Protein AF-A0A9P5P9B8-F1 (afdb_monomer_lite)

pLDDT: mean 84.31, std 17.5, range [37.38, 98.62]

Organism: NCBI:txid206335

Sequence (304 aa):
MSSSGSESVPTAAPAKSTVLIKFSQVDTCLLYLETTLNTKIATLNAVEKANNDLRQTNGAMLRQLKEIKDTLKKAEEKDAVLEARLDELKARGIKTGDEERSMAFKDNSVKIFQLLMGVSSLAKKENIPEYPAEGTKWPVDTTSNVRLLRFQWEKKASDEPNYGNITTIMSFIRKKGAEHVPAATKPIALLSDVDLRKRCAANFNALRRKILPLKAKDKPEEVEGNEKKLSKEVKQSCQKGKLTVRIRKRAKLEGDDAKFKQSRYDGAFIANAMSEDEDEIVNGKKTGKSKRCMNPWIAGTSEP

Secondary structure (DSSP, 8-state):
--------------HHHHHHHHHHHHHHHHHHHHHHHHHHHHHHHHHHHHHHHHHHHHHHHHHHHHHHHHHHHHHHHHHHHHHHHHHHHHHTT---HHHHHHHHHHHHHHHHHHHHHT-S-SSSGGGSPPPPPTTPPPPB-TTT-PBPP---TTS-TTSHHHHHHHHHHHHHHHHHHHHH-GGGHHHHHHS-HHHHHHHHHHHHHHHHHHHS---TT-----SSS------HHHHHHHHHHHHHHHHHHHHT--GGGGGGGSGGGGGGGSTTTT-GGG--EETTEE-----------SS-----

Structure (mmCIF, N/CA/C/O backbone):
data_AF-A0A9P5P9B8-F1
#
_entry.id   AF-A0A9P5P9B8-F1
#
loop_
_atom_site.group_PDB
_atom_site.id
_atom_site.type_symbol
_atom_site.label_atom_id
_atom_site.label_alt_id
_atom_site.label_comp_id
_atom_site.label_asym_id
_atom_site.label_entity_id
_atom_site.label_seq_id
_atom_site.pdbx_PDB_ins_code
_atom_site.Cartn_x
_atom_site.Cartn_y
_atom_site.Cartn_z
_atom_site.occupancy
_atom_site.B_iso_or_equiv
_atom_site.auth_seq_id
_atom_site.auth_comp_id
_atom_site.auth_asym_id
_atom_site.auth_atom_id
_atom_site.pdbx_PDB_model_num
ATOM 1 N N . MET A 1 1 ? 85.525 55.130 -62.183 1.00 45.19 1 MET A N 1
ATOM 2 C CA . MET A 1 1 ? 86.414 53.959 -62.011 1.00 45.19 1 MET A CA 1
ATOM 3 C C . MET A 1 1 ? 86.114 53.411 -60.624 1.00 45.19 1 MET A C 1
ATOM 5 O O . MET A 1 1 ? 86.204 54.188 -59.694 1.00 45.19 1 MET A O 1
ATOM 9 N N . SER A 1 2 ? 85.636 52.199 -60.373 1.00 42.78 2 SER A N 1
ATOM 10 C CA . SER A 1 2 ? 85.481 51.001 -61.189 1.00 42.78 2 SER A CA 1
ATOM 11 C C . SER A 1 2 ? 84.456 50.082 -60.504 1.00 42.78 2 SER A C 1
ATOM 13 O O . SER A 1 2 ? 84.395 50.065 -59.283 1.00 42.78 2 SER A O 1
ATOM 15 N N . SER A 1 3 ? 83.709 49.333 -61.322 1.00 44.62 3 SER A N 1
ATOM 16 C CA . SER A 1 3 ? 83.483 47.878 -61.224 1.00 44.62 3 SER A CA 1
ATOM 17 C C . SER A 1 3 ? 83.103 47.291 -59.848 1.00 44.62 3 SER A C 1
ATOM 19 O O . SER A 1 3 ? 83.900 47.275 -58.920 1.00 44.62 3 SER A O 1
ATOM 21 N N . SER A 1 4 ? 81.931 46.680 -59.674 1.00 46.12 4 SER A N 1
ATOM 22 C CA . SER A 1 4 ? 81.695 45.334 -60.213 1.00 46.12 4 SER A CA 1
ATOM 23 C C . SER A 1 4 ? 80.214 44.943 -60.096 1.00 46.12 4 SER A C 1
ATOM 25 O O . SER A 1 4 ? 79.699 44.700 -59.009 1.00 46.12 4 SER A O 1
ATOM 27 N N . GLY A 1 5 ? 79.529 44.864 -61.237 1.00 51.38 5 GLY A N 1
ATOM 28 C CA . GLY A 1 5 ? 78.276 44.128 -61.367 1.00 51.38 5 GLY A CA 1
ATOM 29 C C . GLY A 1 5 ? 78.602 42.702 -61.790 1.00 51.38 5 GLY A C 1
ATOM 30 O O . GLY A 1 5 ? 79.012 42.478 -62.925 1.00 51.38 5 GLY A O 1
ATOM 31 N N . SER A 1 6 ? 78.472 41.746 -60.873 1.00 51.56 6 SER A N 1
ATOM 32 C CA . SER A 1 6 ? 78.504 40.321 -61.192 1.00 51.56 6 SER A CA 1
ATOM 33 C C . SER A 1 6 ? 77.105 39.881 -61.625 1.00 51.56 6 SER A C 1
ATOM 35 O O . SER A 1 6 ? 76.251 39.588 -60.788 1.00 51.56 6 SER A O 1
ATOM 37 N N . GLU A 1 7 ? 76.865 39.857 -62.933 1.00 52.62 7 GLU A N 1
ATOM 38 C CA . GLU A 1 7 ? 75.717 39.176 -63.531 1.00 52.62 7 GLU A CA 1
ATOM 39 C C . GLU A 1 7 ? 75.836 37.664 -63.280 1.00 52.62 7 GLU A C 1
ATOM 41 O O . GLU A 1 7 ? 76.651 36.966 -63.884 1.00 52.62 7 GLU A O 1
ATOM 46 N N . SER A 1 8 ? 75.030 37.141 -62.352 1.00 57.59 8 SER A N 1
ATOM 47 C CA . SER A 1 8 ? 74.835 35.702 -62.191 1.00 57.59 8 SER A CA 1
ATOM 48 C C . SER A 1 8 ? 73.953 35.188 -63.330 1.00 57.59 8 SER A C 1
ATOM 50 O O . SER A 1 8 ? 72.760 35.491 -63.390 1.00 57.59 8 SER A O 1
ATOM 52 N N . VAL A 1 9 ? 74.550 34.407 -64.226 1.00 55.81 9 VAL A N 1
ATOM 53 C CA . VAL A 1 9 ? 73.868 33.709 -65.322 1.00 55.81 9 VAL A CA 1
ATOM 54 C C . VAL A 1 9 ? 72.770 32.790 -64.755 1.00 55.81 9 VAL A C 1
ATOM 56 O O . VAL A 1 9 ? 73.060 31.987 -63.865 1.00 55.81 9 VAL A O 1
ATOM 59 N N . PRO A 1 10 ? 71.517 32.860 -65.246 1.00 55.62 10 PRO A N 1
ATOM 60 C CA . PRO A 1 10 ? 70.457 31.953 -64.829 1.00 55.62 10 PRO A CA 1
ATOM 61 C C . PRO A 1 10 ? 70.710 30.564 -65.424 1.00 55.62 10 PRO A C 1
ATOM 63 O O . PRO A 1 10 ? 70.452 30.302 -66.598 1.00 55.62 10 PRO A O 1
ATOM 66 N N . THR A 1 11 ? 71.234 29.659 -64.602 1.00 58.09 11 THR A N 1
ATOM 67 C CA . THR A 1 11 ? 71.393 28.243 -64.938 1.00 58.09 11 THR A CA 1
ATOM 68 C C . THR A 1 11 ? 70.013 27.625 -65.174 1.00 58.09 11 THR A C 1
ATOM 70 O O . THR A 1 11 ? 69.242 27.425 -64.236 1.00 58.09 11 THR A O 1
ATOM 73 N N . ALA A 1 12 ? 69.682 27.340 -66.435 1.00 58.28 12 ALA A N 1
ATOM 74 C CA . ALA A 1 12 ? 68.436 26.688 -66.819 1.00 58.28 12 ALA A CA 1
ATOM 75 C C . ALA A 1 12 ? 68.333 25.303 -66.154 1.00 58.28 12 ALA A C 1
ATOM 77 O O . ALA A 1 12 ? 69.068 24.374 -66.494 1.00 58.28 12 ALA A O 1
ATOM 78 N N . ALA A 1 13 ? 67.426 25.167 -65.185 1.00 60.69 13 ALA A N 1
ATOM 79 C CA . ALA A 1 13 ? 67.145 23.894 -64.533 1.00 60.69 13 ALA A CA 1
ATOM 80 C C . ALA A 1 13 ? 66.601 22.870 -65.556 1.00 60.69 13 ALA A C 1
ATOM 82 O O . ALA A 1 13 ? 65.805 23.227 -66.430 1.00 60.69 13 ALA A O 1
ATOM 83 N N . PRO A 1 14 ? 66.993 21.586 -65.468 1.00 57.34 14 PRO A N 1
ATOM 84 C CA . PRO A 1 14 ? 66.647 20.592 -66.477 1.00 57.34 14 PRO A CA 1
ATOM 85 C C . PRO A 1 14 ? 65.151 20.244 -66.420 1.00 57.34 14 PRO A C 1
ATOM 87 O O . PRO A 1 14 ? 64.689 19.585 -65.487 1.00 57.34 14 PRO A O 1
ATOM 90 N N . ALA A 1 15 ? 64.402 20.606 -67.466 1.00 62.19 15 ALA A N 1
ATOM 91 C CA . ALA A 1 15 ? 62.960 20.358 -67.619 1.00 62.19 15 ALA A CA 1
ATOM 92 C C . ALA A 1 15 ? 62.521 18.886 -67.420 1.00 62.19 15 ALA A C 1
ATOM 94 O O . ALA A 1 15 ? 61.357 18.615 -67.126 1.00 62.19 15 ALA A O 1
ATOM 95 N N . LYS A 1 16 ? 63.446 17.921 -67.528 1.00 66.69 16 LYS A N 1
ATOM 96 C CA . LYS A 1 16 ? 63.186 16.493 -67.269 1.00 66.69 16 LYS A CA 1
ATOM 97 C C . LYS A 1 16 ? 62.879 16.184 -65.794 1.00 66.69 16 LYS A C 1
ATOM 99 O O . LYS A 1 16 ? 62.129 15.252 -65.522 1.00 66.69 16 LYS A O 1
ATOM 104 N N . SER A 1 17 ? 63.402 16.970 -64.850 1.00 75.12 17 SER A N 1
ATOM 105 C CA . SER A 1 17 ? 63.188 16.751 -63.409 1.00 75.12 17 SER A CA 1
ATOM 106 C C . SER A 1 17 ? 61.741 17.044 -62.985 1.00 75.12 17 SER A C 1
A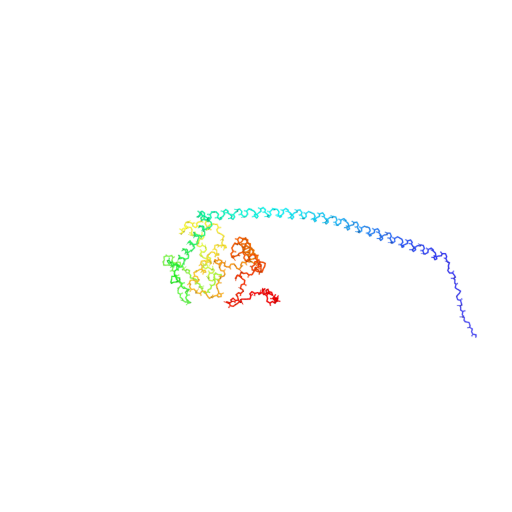TOM 108 O O . SER A 1 17 ? 61.127 16.287 -62.236 1.00 75.12 17 SER A O 1
ATOM 110 N N . THR A 1 18 ? 61.135 18.094 -63.546 1.00 81.19 18 THR A N 1
ATOM 111 C CA . THR A 1 18 ? 59.772 18.527 -63.200 1.00 81.19 18 THR A CA 1
ATOM 112 C C . THR A 1 18 ? 58.702 17.502 -63.579 1.00 81.19 18 THR A C 1
ATOM 114 O O . THR A 1 18 ? 57.695 17.383 -62.886 1.00 81.19 18 THR A O 1
ATOM 117 N N . VAL A 1 19 ? 58.904 16.748 -64.662 1.00 83.88 19 VAL A N 1
ATOM 118 C CA . VAL A 1 19 ? 57.953 15.719 -65.109 1.00 83.88 19 VAL A CA 1
ATOM 119 C C . VAL A 1 19 ? 57.937 14.531 -64.144 1.00 83.88 19 VAL A C 1
ATOM 121 O O . VAL A 1 19 ? 56.863 14.095 -63.741 1.00 83.88 19 VAL A O 1
ATOM 124 N N . LEU A 1 20 ? 59.108 14.059 -63.703 1.00 85.31 20 LEU A N 1
ATOM 125 C CA . LEU A 1 20 ? 59.213 12.953 -62.742 1.00 85.31 20 LEU A CA 1
ATOM 126 C C . LEU A 1 20 ? 58.608 13.308 -61.376 1.00 85.31 20 LEU A C 1
ATOM 128 O O . LEU A 1 20 ? 57.927 12.478 -60.780 1.00 85.31 20 LEU A O 1
ATOM 132 N N . ILE A 1 21 ? 58.784 14.553 -60.917 1.00 89.44 21 ILE A N 1
ATOM 133 C CA . ILE A 1 21 ? 58.156 15.050 -59.681 1.00 89.44 21 ILE A CA 1
ATOM 134 C C . ILE A 1 21 ? 56.624 15.038 -59.794 1.00 89.44 21 ILE A C 1
ATOM 136 O O . ILE A 1 21 ? 55.934 14.696 -58.840 1.00 89.44 21 ILE A O 1
ATOM 140 N N . LYS A 1 22 ? 56.068 15.390 -60.959 1.00 92.06 22 LYS A N 1
ATOM 141 C CA . LYS A 1 22 ? 54.612 15.358 -61.166 1.00 92.06 22 LYS A CA 1
ATOM 142 C C . LYS A 1 22 ? 54.062 13.932 -61.188 1.00 92.06 22 LYS A C 1
ATOM 144 O O . LYS A 1 22 ? 53.002 13.702 -60.618 1.00 92.06 22 LYS A O 1
ATOM 149 N N . PHE A 1 23 ? 54.771 12.979 -61.797 1.00 92.69 23 PHE A N 1
ATOM 150 C CA . PHE A 1 23 ? 54.362 11.571 -61.767 1.00 92.69 23 PHE A CA 1
ATOM 151 C C . PHE A 1 23 ? 54.374 11.001 -60.344 1.00 92.69 23 PHE A C 1
ATOM 153 O O . PHE A 1 23 ? 53.375 10.424 -59.925 1.00 92.69 23 PHE A O 1
ATOM 160 N N . SER A 1 24 ? 55.423 11.260 -59.554 1.00 92.62 24 SER A N 1
ATOM 161 C CA . SER A 1 24 ? 55.465 10.789 -58.162 1.00 92.62 24 SER A CA 1
ATOM 162 C C . SER A 1 24 ? 54.378 11.420 -57.282 1.00 92.62 24 SER A C 1
ATOM 164 O O . SER A 1 24 ? 53.833 10.757 -56.396 1.00 92.62 24 SER A O 1
ATOM 166 N N . GLN A 1 25 ? 54.012 12.682 -57.537 1.00 95.00 25 GLN A N 1
ATOM 167 C CA . GLN A 1 25 ? 52.868 13.326 -56.885 1.00 95.00 25 GLN A CA 1
ATOM 168 C C . GLN A 1 25 ? 51.549 12.628 -57.226 1.00 95.00 25 GLN A C 1
ATOM 170 O O . GLN A 1 25 ? 50.755 12.376 -56.322 1.00 95.00 25 GLN A O 1
ATOM 175 N N . VAL A 1 26 ? 51.323 12.279 -58.497 1.00 96.38 26 VAL A N 1
ATOM 176 C CA . VAL A 1 26 ? 50.120 11.546 -58.920 1.00 96.38 26 VAL A CA 1
ATOM 177 C C . VAL A 1 26 ? 50.056 10.174 -58.252 1.00 96.38 26 VAL A C 1
ATOM 179 O O . VAL A 1 26 ? 49.018 9.849 -57.682 1.00 96.38 26 VAL A O 1
ATOM 182 N N . ASP A 1 27 ? 51.153 9.415 -58.232 1.00 96.06 27 ASP A N 1
ATOM 183 C CA . ASP A 1 27 ? 51.199 8.100 -57.574 1.00 96.06 27 ASP A CA 1
ATOM 184 C C . ASP A 1 27 ? 50.906 8.207 -56.070 1.00 96.06 27 ASP A C 1
ATOM 186 O O . ASP A 1 27 ? 50.133 7.423 -55.517 1.00 96.06 27 ASP A O 1
ATOM 190 N N . THR A 1 28 ? 51.450 9.235 -55.410 1.00 96.31 28 THR A N 1
ATOM 191 C CA . THR A 1 28 ? 51.172 9.511 -53.991 1.00 96.31 28 THR A CA 1
ATOM 192 C C . THR A 1 28 ? 49.695 9.850 -53.767 1.00 96.31 28 THR A C 1
ATOM 194 O O . THR A 1 28 ? 49.081 9.359 -52.818 1.00 96.31 28 THR A O 1
ATOM 197 N N . CYS A 1 29 ? 49.094 10.659 -54.646 1.00 96.62 29 CYS A N 1
ATOM 198 C CA . CYS A 1 29 ? 47.668 10.976 -54.591 1.00 96.62 29 CYS A CA 1
ATOM 199 C C . CYS A 1 29 ? 46.790 9.741 -54.835 1.00 96.62 29 CYS A C 1
ATOM 201 O O . CYS A 1 29 ? 45.788 9.572 -54.143 1.00 96.62 29 CYS A O 1
ATOM 203 N N . LEU A 1 30 ? 47.159 8.869 -55.777 1.00 97.75 30 LEU A N 1
ATOM 204 C CA . LEU A 1 30 ? 46.433 7.628 -56.053 1.00 97.75 30 LEU A CA 1
ATOM 205 C C . LEU A 1 30 ? 46.488 6.673 -54.859 1.00 97.75 30 LEU A C 1
ATOM 207 O O . LEU A 1 30 ? 45.440 6.198 -54.425 1.00 97.75 30 LEU A O 1
ATOM 211 N N . LEU A 1 31 ? 47.666 6.479 -54.257 1.00 97.06 31 LEU A N 1
ATOM 212 C CA . LEU A 1 31 ? 47.819 5.661 -53.052 1.00 97.06 31 LEU A CA 1
ATOM 213 C C . LEU A 1 31 ? 47.006 6.224 -51.873 1.00 97.06 31 LEU A C 1
ATOM 215 O O . LEU A 1 31 ? 46.363 5.482 -51.126 1.00 97.06 31 LEU A O 1
ATOM 219 N N . TYR A 1 32 ? 46.985 7.550 -51.708 1.00 97.62 32 TYR A N 1
ATOM 220 C CA . TYR A 1 32 ? 46.160 8.205 -50.692 1.00 97.62 32 TYR A CA 1
ATOM 221 C C . TYR A 1 32 ? 44.657 7.987 -50.931 1.00 97.62 32 TYR A C 1
ATOM 223 O O . TYR A 1 32 ? 43.906 7.705 -49.993 1.00 97.62 32 TYR A O 1
ATOM 231 N N . LEU A 1 33 ? 44.200 8.086 -52.181 1.00 97.81 33 LEU A N 1
ATOM 232 C CA . LEU A 1 33 ? 42.802 7.833 -52.531 1.00 97.81 33 LEU A CA 1
ATOM 233 C C . LEU A 1 33 ? 42.420 6.369 -52.310 1.00 97.81 33 LEU A C 1
ATOM 235 O O . LEU A 1 33 ? 41.361 6.107 -51.744 1.00 97.81 33 LEU A O 1
ATOM 239 N N . GLU A 1 34 ? 43.282 5.429 -52.693 1.00 98.00 34 GLU A N 1
ATOM 240 C CA . GLU A 1 34 ? 43.062 3.995 -52.501 1.00 98.00 34 GLU A CA 1
ATOM 241 C C . GLU A 1 34 ? 42.971 3.634 -51.013 1.00 98.00 34 GLU A C 1
ATOM 243 O O . GLU A 1 34 ? 42.002 3.011 -50.577 1.00 98.00 34 GLU A O 1
ATOM 248 N N . THR A 1 35 ? 43.923 4.094 -50.198 1.00 97.75 35 THR A N 1
ATOM 249 C CA . THR A 1 35 ? 43.904 3.873 -48.741 1.00 97.75 35 THR A CA 1
ATOM 250 C C . THR A 1 35 ? 42.680 4.510 -48.080 1.00 97.75 35 THR A C 1
ATOM 252 O O . THR A 1 35 ? 42.034 3.885 -47.230 1.00 97.75 35 THR A O 1
ATOM 255 N N . THR A 1 36 ? 42.291 5.713 -48.510 1.00 98.19 36 THR A N 1
ATOM 256 C CA . THR A 1 36 ? 41.077 6.386 -48.025 1.00 98.19 36 THR A CA 1
ATOM 257 C C . THR A 1 36 ? 39.814 5.618 -48.417 1.00 98.19 36 THR A C 1
ATOM 259 O O . THR A 1 36 ? 38.914 5.450 -47.591 1.00 98.19 36 THR A O 1
ATOM 262 N N . LEU A 1 37 ? 39.732 5.128 -49.656 1.00 98.31 37 LEU A N 1
ATOM 263 C CA . LEU A 1 37 ? 38.592 4.360 -50.151 1.00 98.31 37 LEU A CA 1
ATOM 264 C C . LEU A 1 37 ? 38.460 3.028 -49.406 1.00 98.31 37 LEU A C 1
ATOM 266 O O . LEU A 1 37 ? 37.378 2.716 -48.914 1.00 98.31 37 LEU A O 1
ATOM 270 N N . ASN A 1 38 ? 39.562 2.297 -49.241 1.00 97.69 38 ASN A N 1
ATOM 271 C CA . ASN A 1 38 ? 39.595 1.039 -48.497 1.00 97.69 38 ASN A CA 1
ATOM 272 C C . ASN A 1 38 ? 39.183 1.236 -47.032 1.00 97.69 38 ASN A C 1
ATOM 274 O O . ASN A 1 38 ? 38.394 0.455 -46.498 1.00 97.69 38 ASN A O 1
ATOM 278 N N . THR A 1 39 ? 39.628 2.327 -46.402 1.00 97.88 39 THR A N 1
ATOM 279 C CA . THR A 1 39 ? 39.199 2.686 -45.043 1.00 97.88 39 THR A CA 1
ATOM 280 C C . THR A 1 39 ? 37.695 2.960 -44.993 1.00 97.88 39 THR A C 1
ATOM 282 O O . THR A 1 39 ? 37.002 2.438 -44.121 1.00 97.88 39 THR A O 1
ATOM 285 N N . LYS A 1 40 ? 37.152 3.720 -45.955 1.00 98.38 40 LYS A N 1
ATOM 286 C CA . LYS A 1 40 ? 35.707 3.987 -46.033 1.00 98.38 40 LYS A CA 1
ATOM 287 C C . LYS A 1 40 ? 34.895 2.706 -46.235 1.00 98.38 40 LYS A C 1
ATOM 289 O O . LYS A 1 40 ? 33.901 2.518 -45.537 1.00 98.38 40 LYS A O 1
ATOM 294 N N . ILE A 1 41 ? 35.333 1.805 -47.113 1.00 98.38 41 ILE A N 1
ATOM 295 C CA . ILE A 1 41 ? 34.694 0.497 -47.322 1.00 98.38 41 ILE A CA 1
ATOM 296 C C . ILE A 1 41 ? 34.690 -0.313 -46.020 1.00 98.38 41 ILE A C 1
ATOM 298 O O . ILE A 1 41 ? 33.646 -0.825 -45.619 1.00 98.38 41 ILE A O 1
ATOM 302 N N . ALA A 1 42 ? 35.818 -0.365 -45.305 1.00 98.12 42 ALA A N 1
ATOM 303 C CA . ALA A 1 42 ? 35.896 -1.053 -44.019 1.00 98.12 42 ALA A CA 1
ATOM 304 C C . ALA A 1 42 ? 34.922 -0.458 -42.985 1.00 98.12 42 ALA A C 1
ATOM 306 O O . ALA A 1 42 ? 34.218 -1.205 -42.302 1.00 98.12 42 ALA A O 1
ATOM 307 N N . THR A 1 43 ? 34.818 0.875 -42.907 1.00 98.31 43 THR A N 1
ATOM 308 C CA . THR A 1 43 ? 33.854 1.530 -42.006 1.00 98.31 43 THR A CA 1
ATOM 309 C C . THR A 1 43 ? 32.401 1.258 -42.394 1.00 98.31 43 THR A C 1
ATOM 311 O O . THR A 1 43 ? 31.583 1.008 -41.511 1.00 98.31 43 THR A O 1
ATOM 314 N N . LEU A 1 44 ? 32.071 1.239 -43.691 1.00 98.44 44 LEU A N 1
ATOM 315 C CA . LEU A 1 44 ? 30.722 0.928 -44.170 1.00 98.44 44 LEU A CA 1
ATOM 316 C C . LEU A 1 44 ? 30.323 -0.507 -43.819 1.00 98.44 44 LEU A C 1
ATOM 318 O O . LEU A 1 44 ? 29.245 -0.712 -43.265 1.00 98.44 44 LEU A O 1
ATOM 322 N N . ASN A 1 45 ? 31.214 -1.474 -44.036 1.00 98.19 45 ASN A N 1
ATOM 323 C CA . ASN A 1 45 ? 30.967 -2.872 -43.682 1.00 98.19 45 ASN A CA 1
ATOM 324 C C . ASN A 1 45 ? 30.771 -3.051 -42.165 1.00 98.19 45 ASN A C 1
ATOM 326 O O . ASN A 1 45 ? 29.920 -3.827 -41.728 1.00 98.19 45 ASN A O 1
ATOM 330 N N . ALA A 1 46 ? 31.526 -2.312 -41.342 1.00 98.31 46 ALA A N 1
ATOM 331 C CA . ALA A 1 46 ? 31.352 -2.327 -39.890 1.00 98.31 46 ALA A CA 1
ATOM 332 C C . ALA A 1 46 ? 29.986 -1.757 -39.464 1.00 98.31 46 ALA A C 1
ATOM 334 O O . ALA A 1 46 ? 29.319 -2.336 -38.605 1.00 98.31 46 ALA A O 1
ATOM 335 N N . VAL A 1 47 ? 29.546 -0.658 -40.089 1.00 98.44 47 VAL A N 1
ATOM 336 C CA . VAL A 1 47 ? 28.223 -0.058 -39.847 1.00 98.44 47 VAL A CA 1
ATOM 337 C C . VAL A 1 47 ? 27.098 -0.988 -40.305 1.00 98.44 47 VAL A C 1
ATOM 339 O O . VAL A 1 47 ? 26.103 -1.139 -39.598 1.00 98.44 47 VAL A O 1
ATOM 342 N N . GLU A 1 48 ? 27.245 -1.645 -41.455 1.00 98.62 48 GLU A N 1
ATOM 343 C CA . GLU A 1 48 ? 26.269 -2.617 -41.950 1.00 98.62 48 GLU A CA 1
ATOM 344 C C . GLU A 1 48 ? 26.114 -3.797 -40.984 1.00 98.62 48 GLU A C 1
ATOM 346 O O . GLU A 1 48 ? 24.993 -4.154 -40.613 1.00 98.62 48 GLU A O 1
ATOM 351 N N . LYS A 1 49 ? 27.234 -4.346 -40.499 1.00 98.50 49 LYS A N 1
ATOM 352 C CA . LYS A 1 49 ? 27.225 -5.398 -39.480 1.00 98.50 49 LYS A CA 1
ATOM 353 C C . LYS A 1 49 ? 26.506 -4.941 -38.207 1.00 98.50 49 LYS A C 1
ATOM 355 O O . LYS A 1 49 ? 25.585 -5.621 -37.760 1.00 98.50 49 LYS A O 1
ATOM 360 N N . ALA A 1 50 ? 26.856 -3.768 -37.676 1.00 98.25 50 ALA A N 1
ATOM 361 C CA . ALA A 1 50 ? 26.215 -3.221 -36.480 1.00 98.25 50 ALA A CA 1
ATOM 362 C C . ALA A 1 50 ? 24.699 -3.012 -36.667 1.00 98.25 50 ALA A C 1
ATOM 364 O O . ALA A 1 50 ? 23.913 -3.298 -35.764 1.00 98.25 50 ALA A O 1
ATOM 365 N N . ASN A 1 51 ? 24.261 -2.570 -37.850 1.00 98.19 51 ASN A N 1
ATOM 366 C CA . ASN A 1 51 ? 22.839 -2.427 -38.168 1.00 98.19 51 ASN A CA 1
ATOM 367 C C . ASN A 1 51 ? 22.103 -3.773 -38.211 1.00 98.19 51 ASN A C 1
ATOM 369 O O . ASN A 1 51 ? 20.957 -3.858 -37.763 1.00 98.19 51 ASN A O 1
ATOM 373 N N . ASN A 1 52 ? 22.738 -4.825 -38.728 1.00 98.38 52 ASN A N 1
ATOM 374 C CA . ASN A 1 52 ? 22.161 -6.168 -38.733 1.00 98.38 52 ASN A CA 1
ATOM 375 C C . ASN A 1 52 ? 22.031 -6.731 -37.310 1.00 98.38 52 ASN A C 1
ATOM 377 O O . ASN A 1 52 ? 20.964 -7.241 -36.957 1.00 98.38 52 ASN A O 1
ATOM 381 N N . ASP A 1 53 ? 23.047 -6.533 -36.468 1.00 98.06 53 ASP A N 1
ATOM 382 C CA . ASP A 1 53 ? 23.009 -6.916 -35.051 1.00 98.06 53 ASP A CA 1
ATOM 383 C C . ASP A 1 53 ? 21.890 -6.159 -34.302 1.00 98.06 53 ASP A C 1
ATOM 385 O O . ASP A 1 53 ? 21.102 -6.749 -33.555 1.00 98.06 53 ASP A O 1
ATOM 389 N N . LEU A 1 54 ? 21.732 -4.854 -34.560 1.00 98.38 54 LEU A N 1
ATOM 390 C CA . LEU A 1 54 ? 20.634 -4.051 -34.006 1.00 98.38 54 LEU A CA 1
ATOM 391 C C . LEU A 1 54 ? 19.254 -4.533 -34.473 1.00 98.38 54 LEU A C 1
ATOM 393 O O . LEU A 1 54 ? 18.306 -4.579 -33.688 1.00 98.38 54 LEU A O 1
ATOM 397 N N . ARG A 1 55 ? 19.110 -4.935 -35.738 1.00 98.31 55 ARG A N 1
ATOM 398 C CA . ARG A 1 55 ? 17.853 -5.512 -36.244 1.00 98.31 55 ARG A CA 1
ATOM 399 C C . ARG A 1 55 ? 17.526 -6.834 -35.557 1.00 98.31 55 ARG A C 1
ATOM 401 O O . ARG A 1 55 ? 16.367 -7.063 -35.205 1.00 98.31 55 ARG A O 1
ATOM 408 N N . GLN A 1 56 ? 18.528 -7.680 -35.329 1.00 98.06 56 GLN A N 1
ATOM 409 C CA . GLN A 1 56 ? 18.347 -8.954 -34.638 1.00 98.06 56 GLN A CA 1
ATOM 410 C C . GLN A 1 56 ? 17.938 -8.749 -33.173 1.00 98.06 56 GLN A C 1
ATOM 412 O O . GLN A 1 56 ? 16.977 -9.374 -32.715 1.00 98.06 56 GLN A O 1
ATOM 417 N N . THR A 1 57 ? 18.610 -7.845 -32.454 1.00 97.94 57 THR A N 1
ATOM 418 C CA . THR A 1 57 ? 18.283 -7.535 -31.051 1.00 97.94 57 THR A CA 1
ATOM 419 C C . THR A 1 57 ? 16.897 -6.905 -30.914 1.00 97.94 57 THR A C 1
ATOM 421 O O . THR A 1 57 ? 16.112 -7.345 -30.072 1.00 97.94 57 THR A O 1
ATOM 424 N N . ASN A 1 58 ? 16.525 -5.973 -31.798 1.00 97.31 58 ASN A N 1
ATOM 425 C CA . ASN A 1 58 ? 15.169 -5.418 -31.850 1.00 97.31 58 ASN A CA 1
ATOM 426 C C . ASN A 1 58 ? 14.112 -6.501 -32.111 1.00 97.31 58 ASN A C 1
ATOM 428 O O . ASN A 1 58 ? 13.071 -6.529 -31.453 1.00 97.31 58 ASN A O 1
ATOM 432 N N . GLY A 1 59 ? 14.390 -7.436 -33.024 1.00 98.19 59 GLY A N 1
ATOM 433 C CA . GLY A 1 59 ? 13.515 -8.578 -33.278 1.00 98.19 59 GLY A CA 1
ATOM 434 C C . GLY A 1 59 ? 13.327 -9.476 -32.050 1.00 98.19 59 GLY A C 1
ATOM 435 O O . GLY A 1 59 ? 12.210 -9.921 -31.786 1.00 98.19 59 GLY A O 1
ATOM 436 N N . ALA A 1 60 ? 14.389 -9.722 -31.279 1.00 97.81 60 ALA A N 1
ATOM 437 C CA . ALA A 1 60 ? 14.320 -10.498 -30.041 1.00 97.81 60 ALA A CA 1
ATOM 438 C C . ALA A 1 60 ? 13.509 -9.775 -28.949 1.00 97.81 60 ALA A C 1
ATOM 440 O O . ALA A 1 60 ? 12.617 -10.380 -28.352 1.00 97.81 60 ALA A O 1
ATOM 441 N N . MET A 1 61 ? 13.745 -8.474 -28.750 1.00 97.75 61 MET A N 1
ATOM 442 C CA . MET A 1 61 ? 13.004 -7.659 -27.779 1.00 97.75 61 MET A CA 1
ATOM 443 C C . MET A 1 61 ? 11.502 -7.612 -28.089 1.00 97.75 61 MET A C 1
ATOM 445 O O . MET A 1 61 ? 10.677 -7.757 -27.187 1.00 97.75 61 MET A O 1
ATOM 449 N N . LEU A 1 62 ? 11.117 -7.494 -29.365 1.00 98.06 62 LEU A N 1
ATOM 450 C CA . LEU A 1 62 ? 9.705 -7.518 -29.765 1.00 98.06 62 LEU A CA 1
ATOM 451 C C . LEU A 1 62 ? 9.015 -8.855 -29.449 1.00 98.06 62 LEU A C 1
ATOM 453 O O . LEU A 1 62 ? 7.838 -8.863 -29.082 1.00 98.06 62 LEU A O 1
ATOM 457 N N . ARG A 1 63 ? 9.729 -9.986 -29.549 1.00 97.75 63 ARG A N 1
ATOM 458 C CA . ARG A 1 63 ? 9.191 -11.301 -29.152 1.00 97.75 63 ARG A CA 1
ATOM 459 C C . ARG A 1 63 ? 8.971 -11.380 -27.643 1.00 97.75 63 ARG A C 1
ATOM 461 O O . ARG A 1 63 ? 7.899 -11.808 -27.225 1.00 97.75 63 ARG A O 1
ATOM 468 N N . GLN A 1 64 ? 9.931 -10.904 -26.848 1.00 97.88 64 GLN A N 1
ATOM 469 C CA . GLN A 1 64 ? 9.802 -10.856 -25.386 1.00 97.88 64 GLN A CA 1
ATOM 470 C C . GLN A 1 64 ? 8.638 -9.961 -24.945 1.00 97.88 64 GLN A C 1
ATOM 472 O O . GLN A 1 64 ? 7.842 -10.354 -24.097 1.00 97.88 64 GLN A O 1
ATOM 477 N N . LEU A 1 65 ? 8.476 -8.785 -25.563 1.00 96.56 65 LEU A N 1
ATOM 478 C CA . LEU A 1 65 ? 7.344 -7.897 -25.276 1.00 96.56 65 LEU A CA 1
ATOM 479 C C . LEU A 1 65 ? 5.995 -8.560 -25.569 1.00 96.56 65 LEU A C 1
ATOM 481 O O . LEU A 1 65 ? 5.040 -8.371 -24.815 1.00 96.56 65 LEU A O 1
ATOM 485 N N . LYS A 1 66 ? 5.909 -9.350 -26.643 1.00 98.06 66 LYS A N 1
ATOM 486 C CA . LYS A 1 66 ? 4.696 -10.106 -26.964 1.00 98.06 66 LYS A CA 1
ATOM 487 C C . LYS A 1 66 ? 4.388 -11.157 -25.893 1.00 98.06 66 LYS A C 1
ATOM 489 O O . LYS A 1 66 ? 3.255 -11.227 -25.432 1.00 98.06 66 LYS A O 1
ATOM 494 N N . GLU A 1 67 ? 5.390 -11.913 -25.453 1.00 98.06 67 GLU A N 1
ATOM 495 C CA . GLU A 1 67 ? 5.230 -12.933 -24.409 1.00 98.06 67 GLU A CA 1
ATOM 496 C C . GLU A 1 67 ? 4.806 -12.328 -23.060 1.00 98.06 67 GLU A C 1
ATOM 498 O O . GLU A 1 67 ? 3.871 -12.812 -22.417 1.00 98.06 67 GLU A O 1
ATOM 503 N N . ILE A 1 68 ? 5.419 -11.211 -22.656 1.00 97.38 68 ILE A N 1
ATOM 504 C CA . ILE A 1 68 ? 5.027 -10.473 -21.445 1.00 97.38 68 ILE A CA 1
ATOM 505 C C . ILE A 1 68 ? 3.577 -9.987 -21.557 1.00 97.38 68 ILE A C 1
ATOM 507 O O . ILE A 1 68 ? 2.802 -10.099 -20.611 1.00 97.38 68 ILE A O 1
ATOM 511 N N . LYS A 1 69 ? 3.169 -9.488 -22.726 1.00 97.56 69 LYS A N 1
ATOM 512 C CA . LYS A 1 69 ? 1.791 -9.036 -22.942 1.00 97.56 69 LYS A CA 1
ATOM 513 C C . LYS A 1 69 ? 0.781 -10.185 -22.841 1.00 97.56 69 LYS A C 1
ATOM 515 O O . LYS A 1 69 ? -0.273 -10.017 -22.231 1.00 97.56 69 LYS A O 1
ATOM 520 N N . ASP A 1 70 ? 1.105 -11.349 -23.398 1.00 97.00 70 ASP A N 1
ATOM 521 C CA . ASP A 1 70 ? 0.237 -12.528 -23.343 1.00 97.00 70 ASP A CA 1
ATOM 522 C C . ASP A 1 70 ? 0.138 -13.102 -21.917 1.00 97.00 70 ASP A C 1
ATOM 524 O O . ASP A 1 70 ? -0.931 -13.553 -21.498 1.00 97.00 70 ASP A O 1
ATOM 528 N N . THR A 1 71 ? 1.226 -13.059 -21.140 1.00 96.75 71 THR A N 1
ATOM 529 C CA . THR A 1 71 ? 1.214 -13.475 -19.725 1.00 96.75 71 THR A CA 1
ATOM 530 C C . THR A 1 71 ? 0.436 -12.503 -18.842 1.00 96.75 71 THR A C 1
ATOM 532 O O . THR A 1 71 ? -0.340 -12.960 -18.001 1.00 96.75 71 THR A O 1
ATOM 535 N N . LEU A 1 72 ? 0.558 -11.191 -19.076 1.00 95.56 72 LEU A N 1
ATOM 536 C CA . LEU A 1 72 ? -0.231 -10.168 -18.386 1.00 95.56 72 LEU A CA 1
ATOM 537 C C . LEU A 1 72 ? -1.729 -10.376 -18.625 1.00 95.56 72 LEU A C 1
ATOM 539 O O . LEU A 1 72 ? -2.496 -10.438 -17.671 1.00 95.56 72 LEU A O 1
ATOM 543 N N . LYS A 1 73 ? -2.137 -10.586 -19.881 1.00 96.88 73 LYS A N 1
ATOM 544 C CA . LYS A 1 73 ? -3.542 -10.841 -20.221 1.00 96.88 73 LYS A CA 1
ATOM 545 C C . LYS A 1 73 ? -4.097 -12.072 -19.491 1.00 96.88 73 LYS A C 1
ATOM 547 O O . LYS A 1 73 ? -5.197 -12.030 -18.949 1.00 96.88 73 LYS A O 1
ATOM 552 N N . LYS A 1 74 ? -3.321 -13.160 -19.420 1.00 95.69 74 LYS A N 1
ATOM 553 C CA . LYS A 1 74 ? -3.706 -14.365 -18.659 1.00 95.69 74 LYS A CA 1
ATOM 554 C C . LYS A 1 74 ? -3.807 -14.108 -17.152 1.00 95.69 74 LYS A C 1
ATOM 556 O O . LYS A 1 74 ? -4.589 -14.778 -16.483 1.00 95.69 74 LYS A O 1
ATOM 561 N N . ALA A 1 75 ? -2.996 -13.205 -16.603 1.00 92.94 75 ALA A N 1
ATOM 562 C CA . ALA A 1 75 ? -3.082 -12.815 -15.198 1.00 92.94 75 ALA A CA 1
ATOM 563 C C . ALA A 1 75 ? -4.345 -11.982 -14.932 1.00 92.94 75 ALA A C 1
ATOM 565 O O . ALA A 1 75 ? -5.094 -12.313 -14.019 1.00 92.94 75 ALA A O 1
ATOM 566 N N . GLU A 1 76 ? -4.647 -11.004 -15.790 1.00 94.31 76 GLU A N 1
ATOM 567 C CA . GLU A 1 76 ? -5.873 -10.196 -15.708 1.00 94.31 76 GLU A CA 1
ATOM 568 C C . GLU A 1 76 ? -7.141 -11.065 -15.769 1.00 94.31 76 GLU A C 1
ATOM 570 O O . GLU A 1 76 ? -8.085 -10.857 -15.008 1.00 94.31 76 GLU A O 1
ATOM 575 N N . GLU A 1 77 ? -7.154 -12.089 -16.629 1.00 95.12 77 GLU A N 1
ATOM 576 C CA . GLU A 1 77 ? -8.252 -13.062 -16.704 1.00 95.12 77 GLU A CA 1
ATOM 577 C C . GLU A 1 77 ? -8.404 -13.871 -15.402 1.00 95.12 77 GLU A C 1
ATOM 579 O O . GLU A 1 77 ? -9.524 -14.107 -14.948 1.00 95.12 77 GLU A O 1
ATOM 584 N N . LYS A 1 78 ? -7.295 -14.271 -14.762 1.00 94.50 78 LYS A N 1
ATOM 585 C CA . LYS A 1 78 ? -7.328 -14.977 -13.467 1.00 94.50 78 LYS A CA 1
ATOM 586 C C . LYS A 1 78 ? -7.816 -14.082 -12.334 1.00 94.50 78 LYS A C 1
ATOM 588 O O . LYS A 1 78 ? -8.609 -14.543 -11.515 1.00 94.50 78 LYS A O 1
ATOM 593 N N . ASP A 1 79 ? -7.379 -12.830 -12.301 1.00 91.69 79 ASP A N 1
ATOM 594 C CA . ASP A 1 79 ? -7.806 -11.865 -11.289 1.00 91.69 79 ASP A CA 1
ATOM 595 C C . ASP A 1 79 ? -9.309 -11.589 -11.404 1.00 91.69 79 ASP A C 1
ATOM 597 O O . ASP A 1 79 ? -10.017 -11.617 -10.399 1.00 91.69 79 ASP A O 1
ATOM 601 N N . ALA A 1 80 ? -9.835 -11.452 -12.626 1.00 92.31 80 ALA A N 1
ATOM 602 C CA . ALA A 1 80 ? -11.274 -11.318 -12.853 1.00 92.31 80 ALA A CA 1
ATOM 603 C C . ALA A 1 80 ? -12.074 -12.528 -12.326 1.00 92.31 80 ALA A C 1
ATOM 605 O O . ALA A 1 80 ? -13.148 -12.359 -11.747 1.00 92.31 80 ALA A O 1
ATOM 606 N N . VAL A 1 81 ? -11.547 -13.750 -12.483 1.00 93.94 81 VAL A N 1
ATOM 607 C CA . VAL A 1 81 ? -12.165 -14.973 -11.937 1.00 93.94 81 VAL A CA 1
ATOM 608 C C . VAL A 1 81 ? -12.119 -14.993 -10.406 1.00 93.94 81 VAL A C 1
ATOM 610 O O . VAL A 1 81 ? -13.093 -15.402 -9.769 1.00 93.94 81 VAL A O 1
ATOM 613 N N . LEU A 1 82 ? -11.012 -14.560 -9.798 1.00 89.81 82 LEU A N 1
ATOM 614 C CA . LEU A 1 82 ? -10.879 -14.492 -8.341 1.00 89.81 82 LEU A CA 1
ATOM 615 C C . LEU A 1 82 ? -11.819 -13.454 -7.725 1.00 89.81 82 LEU A C 1
ATOM 617 O O . LEU A 1 82 ? -12.462 -13.763 -6.723 1.00 89.81 82 LEU A O 1
ATOM 621 N N . GLU A 1 83 ? -11.950 -12.278 -8.337 1.00 88.31 83 GLU A N 1
ATOM 622 C CA . GLU A 1 83 ? -12.895 -11.244 -7.897 1.00 88.31 83 GLU A CA 1
ATOM 623 C C . GLU A 1 83 ? -14.344 -11.733 -7.998 1.00 88.31 83 GLU A C 1
ATOM 625 O O . GLU A 1 83 ? -15.097 -11.644 -7.029 1.00 88.31 83 GLU A O 1
ATOM 630 N N . ALA A 1 84 ? -14.723 -12.372 -9.111 1.00 91.38 84 ALA A N 1
ATOM 631 C CA . ALA A 1 84 ? -16.055 -12.962 -9.248 1.00 91.38 84 ALA A CA 1
ATOM 632 C C . ALA A 1 84 ? -16.335 -14.026 -8.169 1.00 91.38 84 ALA A C 1
ATOM 634 O O . ALA A 1 84 ? -17.422 -14.065 -7.588 1.00 91.38 84 ALA A O 1
ATOM 635 N N . ARG A 1 85 ? -15.342 -14.869 -7.851 1.00 89.31 85 ARG A N 1
ATOM 636 C CA . ARG A 1 85 ? -15.451 -15.870 -6.780 1.00 89.31 85 ARG A CA 1
ATOM 637 C C . ARG A 1 85 ? -15.553 -15.224 -5.397 1.00 89.31 85 ARG A C 1
ATOM 639 O O . ARG A 1 85 ? -16.277 -15.731 -4.540 1.00 89.31 85 ARG A O 1
ATOM 646 N N . LEU A 1 86 ? -14.831 -14.133 -5.159 1.00 81.19 86 LEU A N 1
ATOM 647 C CA . LEU A 1 86 ? -14.895 -13.379 -3.909 1.00 81.19 86 LEU A CA 1
ATOM 648 C C . LEU A 1 86 ? -16.290 -12.775 -3.706 1.00 81.19 86 LEU A C 1
ATOM 650 O O . LEU A 1 86 ? -16.845 -12.875 -2.611 1.00 81.19 86 LEU A O 1
ATOM 654 N N . ASP A 1 87 ? -16.872 -12.202 -4.757 1.00 84.56 87 ASP A N 1
ATOM 655 C CA . ASP A 1 87 ? -18.228 -11.654 -4.726 1.00 84.56 87 ASP A CA 1
ATOM 656 C C . ASP A 1 87 ? -19.288 -12.743 -4.515 1.00 84.56 87 ASP A C 1
ATOM 658 O O . ASP A 1 87 ? -20.222 -12.547 -3.735 1.00 84.56 87 ASP A O 1
ATOM 662 N N . GLU A 1 88 ? -19.114 -13.927 -5.110 1.00 87.38 88 GLU A N 1
ATOM 663 C CA . GLU A 1 88 ? -19.985 -15.078 -4.854 1.00 87.38 88 GLU A CA 1
ATOM 664 C C . GLU A 1 88 ? -19.929 -15.532 -3.384 1.00 87.38 88 GLU A C 1
ATOM 666 O O . GLU A 1 88 ? -20.967 -15.790 -2.767 1.00 87.38 88 GLU A O 1
ATOM 671 N N . LEU A 1 89 ? -18.732 -15.601 -2.789 1.00 78.62 89 LEU A N 1
ATOM 672 C CA . LEU A 1 89 ? -18.568 -15.952 -1.374 1.00 78.62 89 LEU A CA 1
ATOM 673 C C . LEU A 1 89 ? -19.239 -14.926 -0.452 1.00 78.62 89 LEU A C 1
ATOM 675 O O . LEU A 1 89 ? -19.950 -15.318 0.478 1.00 78.62 89 LEU A O 1
ATOM 679 N N . LYS A 1 90 ? -19.080 -13.630 -0.747 1.00 81.12 90 LYS A N 1
ATOM 680 C CA . LYS A 1 90 ? -19.762 -12.550 -0.019 1.00 81.12 90 LYS A CA 1
ATOM 681 C C . LYS A 1 90 ? -21.283 -12.659 -0.142 1.00 81.12 90 LYS A C 1
ATOM 683 O O . LYS A 1 90 ? -21.978 -12.537 0.863 1.00 81.12 90 LYS A O 1
ATOM 688 N N . ALA A 1 91 ? -21.808 -12.931 -1.341 1.00 84.19 91 ALA A N 1
ATOM 689 C CA . ALA A 1 91 ? -23.246 -13.084 -1.576 1.00 84.19 91 ALA A CA 1
ATOM 690 C C . ALA A 1 91 ? -23.850 -14.268 -0.802 1.00 84.19 91 ALA A C 1
ATOM 692 O O . ALA A 1 91 ? -24.986 -14.194 -0.338 1.00 84.19 91 ALA A O 1
ATOM 693 N N . ARG A 1 92 ? -23.074 -15.340 -0.596 1.00 84.25 92 ARG A N 1
ATOM 694 C CA . ARG A 1 92 ? -23.463 -16.490 0.240 1.00 84.25 92 ARG A CA 1
ATOM 695 C C . ARG A 1 92 ? -23.407 -16.201 1.747 1.00 84.25 92 ARG A C 1
ATOM 697 O O . ARG A 1 92 ? -23.654 -17.103 2.541 1.00 84.25 92 ARG A O 1
ATOM 704 N N . GLY A 1 93 ? -23.056 -14.979 2.156 1.00 71.06 93 GLY A N 1
ATOM 705 C CA . GLY A 1 93 ? -22.909 -14.605 3.564 1.00 71.06 93 GLY A CA 1
ATOM 706 C C . GLY A 1 93 ? -21.746 -15.310 4.263 1.00 71.06 93 GLY A C 1
ATOM 707 O O . GLY A 1 93 ? -21.638 -15.245 5.489 1.00 71.06 93 GLY A O 1
ATOM 708 N N . ILE A 1 94 ? -20.870 -15.978 3.502 1.00 66.12 94 ILE A N 1
ATOM 709 C CA . ILE A 1 94 ? -19.633 -16.543 4.025 1.00 66.12 94 ILE A CA 1
ATOM 710 C C . ILE A 1 94 ? -18.722 -15.348 4.259 1.00 66.12 94 ILE A C 1
ATOM 712 O O . ILE A 1 94 ? -18.092 -14.841 3.327 1.00 66.12 94 ILE A O 1
ATOM 716 N N . LYS A 1 95 ? -18.684 -14.877 5.510 1.00 60.78 95 LYS A N 1
ATOM 717 C CA . LYS A 1 95 ? -17.677 -13.913 5.941 1.00 60.78 95 LYS A CA 1
ATOM 718 C C . LYS A 1 95 ? -16.338 -14.497 5.544 1.00 60.78 95 LYS A C 1
ATOM 720 O O . LYS A 1 95 ? -15.988 -15.616 5.927 1.00 60.78 95 LYS A O 1
ATOM 725 N N . THR A 1 96 ? -15.625 -13.778 4.691 1.00 59.88 96 THR A N 1
ATOM 726 C CA . THR A 1 96 ? -14.293 -14.213 4.295 1.00 59.88 96 THR A CA 1
ATOM 727 C C . THR A 1 96 ? -13.476 -14.379 5.573 1.00 59.88 96 THR A C 1
ATOM 729 O O . THR A 1 96 ? -13.657 -13.625 6.532 1.00 59.88 96 THR A O 1
ATOM 732 N N . GLY A 1 97 ? -12.583 -15.371 5.624 1.00 61.81 97 GLY A N 1
ATOM 733 C CA . GLY A 1 97 ? -11.781 -15.603 6.828 1.00 61.81 97 GLY A CA 1
ATOM 734 C C . GLY A 1 97 ? -11.055 -14.335 7.303 1.00 61.81 97 GLY A C 1
ATOM 735 O O . GLY A 1 97 ? -10.732 -14.218 8.476 1.00 61.81 97 GLY A O 1
ATOM 736 N N . ASP A 1 98 ? -10.819 -13.355 6.429 1.00 65.81 98 ASP A N 1
ATOM 737 C CA . ASP A 1 98 ? -10.250 -12.050 6.777 1.00 65.81 98 ASP A CA 1
ATOM 738 C C . ASP A 1 98 ? -11.169 -11.158 7.617 1.00 65.81 98 ASP A C 1
ATOM 740 O O . ASP A 1 98 ? -10.686 -10.506 8.545 1.00 65.81 98 ASP A O 1
ATOM 744 N N . GLU A 1 99 ? -12.478 -11.151 7.364 1.00 67.69 99 GLU A N 1
ATOM 745 C CA . GLU A 1 99 ? -13.443 -10.358 8.136 1.00 67.69 99 GLU A CA 1
ATOM 746 C C . GLU A 1 99 ? -13.586 -10.885 9.563 1.00 67.69 99 GLU A C 1
ATOM 748 O O . GLU A 1 99 ? -13.486 -10.120 10.526 1.00 67.69 99 GLU A O 1
ATOM 753 N N . GLU A 1 100 ? -13.745 -12.201 9.716 1.00 67.81 100 GLU A N 1
ATOM 754 C CA . GLU A 1 100 ? -13.814 -12.838 11.034 1.00 67.81 100 GLU A CA 1
ATOM 755 C C . GLU A 1 100 ? -12.502 -12.664 11.801 1.00 67.81 100 GLU A C 1
ATOM 757 O O . GLU A 1 100 ? -12.512 -12.297 12.981 1.00 67.81 100 GLU A O 1
ATOM 762 N N . ARG A 1 101 ? -11.359 -12.825 11.114 1.00 75.94 101 ARG A N 1
ATOM 763 C CA . ARG A 1 101 ? -10.041 -12.555 11.703 1.00 75.94 101 ARG A CA 1
ATOM 764 C C . ARG A 1 101 ? -9.906 -11.096 12.146 1.00 75.94 101 ARG A C 1
ATOM 766 O O . ARG A 1 101 ? -9.309 -10.826 13.190 1.00 75.94 101 ARG A O 1
ATOM 773 N N . SER A 1 102 ? -10.463 -10.157 11.381 1.00 80.69 102 SER A N 1
ATOM 774 C CA . SER A 1 102 ? -10.419 -8.729 11.695 1.00 80.69 102 SER A CA 1
ATOM 775 C C . SER A 1 102 ? -11.282 -8.369 12.904 1.00 80.69 102 SER A C 1
ATOM 777 O O . SER A 1 102 ? -10.811 -7.645 13.785 1.00 80.69 102 SER A O 1
ATOM 779 N N . MET A 1 103 ? -12.500 -8.913 13.001 1.00 86.25 103 MET A N 1
ATOM 780 C CA . MET A 1 103 ? -13.387 -8.658 14.142 1.00 86.25 103 MET A CA 1
ATOM 781 C C . MET A 1 103 ? -12.842 -9.252 15.441 1.00 86.25 103 MET A C 1
ATOM 783 O O . MET A 1 103 ? -12.731 -8.529 16.427 1.00 86.25 103 MET A O 1
ATOM 787 N N . ALA A 1 104 ? -12.397 -10.514 15.428 1.00 90.56 104 ALA A N 1
ATOM 788 C CA . ALA A 1 104 ? -11.832 -11.152 16.619 1.00 90.56 104 ALA A CA 1
ATOM 789 C C . ALA A 1 104 ? -10.613 -10.382 17.159 1.00 90.56 104 ALA A C 1
ATOM 791 O O . ALA A 1 104 ? -10.464 -10.194 18.368 1.00 90.56 104 ALA A O 1
ATOM 792 N N . PHE A 1 105 ? -9.757 -9.879 16.261 1.00 91.50 105 PHE A N 1
ATOM 793 C CA . PHE A 1 105 ? -8.651 -9.008 16.645 1.00 91.50 105 PHE A CA 1
ATOM 794 C C . PHE A 1 105 ? -9.138 -7.672 17.227 1.00 91.50 105 PHE A C 1
ATOM 796 O O . PHE A 1 105 ? -8.603 -7.204 18.234 1.00 91.50 105 PHE A O 1
ATOM 803 N N . LYS A 1 106 ? -10.124 -7.032 16.587 1.00 92.94 106 LYS A N 1
ATOM 804 C CA . LYS A 1 106 ? -10.662 -5.741 17.032 1.00 92.94 106 LYS A CA 1
ATOM 805 C C . LYS A 1 106 ? -11.223 -5.849 18.448 1.00 92.94 106 LYS A C 1
ATOM 807 O O . LYS A 1 106 ? -10.865 -5.028 19.292 1.00 92.94 106 LYS A O 1
ATOM 812 N N . ASP A 1 107 ? -12.004 -6.889 18.716 1.00 93.75 107 ASP A N 1
ATOM 813 C CA . ASP A 1 107 ? -12.573 -7.167 20.035 1.00 93.75 107 ASP A CA 1
ATOM 814 C C . ASP A 1 107 ? -11.478 -7.418 21.073 1.00 93.75 107 ASP A C 1
ATOM 816 O O . ASP A 1 107 ? -11.512 -6.849 22.167 1.00 93.75 107 ASP A O 1
ATOM 820 N N . ASN A 1 108 ? -10.450 -8.195 20.708 1.00 96.06 108 ASN A N 1
ATOM 821 C CA . ASN A 1 108 ? -9.293 -8.413 21.567 1.00 96.06 108 ASN A CA 1
ATOM 822 C C . ASN A 1 108 ? -8.590 -7.107 21.926 1.00 96.06 108 ASN A C 1
ATOM 824 O O . ASN A 1 108 ? -8.399 -6.810 23.102 1.00 96.06 108 ASN A O 1
ATOM 828 N N . SER A 1 109 ? -8.254 -6.298 20.923 1.00 95.75 109 SER A N 1
ATOM 829 C CA . SER A 1 109 ? -7.571 -5.030 21.141 1.00 95.75 109 SER A CA 1
ATOM 830 C C . SER A 1 109 ? -8.400 -4.111 22.042 1.00 95.75 109 SER A C 1
ATOM 832 O O . SER A 1 109 ? -7.876 -3.624 23.040 1.00 95.75 109 SER A O 1
ATOM 834 N N . VAL A 1 110 ? -9.705 -3.949 21.789 1.00 96.38 110 VAL A N 1
ATOM 835 C CA . VAL A 1 110 ? -10.596 -3.147 22.649 1.00 96.38 110 VAL A CA 1
ATOM 836 C C . VAL A 1 110 ? -10.599 -3.659 24.093 1.00 96.38 110 VAL A C 1
ATOM 838 O O . VAL A 1 110 ? -10.521 -2.852 25.023 1.00 96.38 110 VAL A O 1
ATOM 841 N N . LYS A 1 111 ? -10.634 -4.982 24.299 1.00 96.88 111 LYS A N 1
ATOM 842 C CA . LYS A 1 111 ? -10.604 -5.588 25.637 1.00 96.88 111 LYS A CA 1
ATOM 843 C C . LYS A 1 111 ? -9.279 -5.342 26.361 1.00 96.88 111 LYS A C 1
ATOM 845 O O . LYS A 1 111 ? -9.284 -5.028 27.550 1.00 96.88 111 LYS A O 1
ATOM 850 N N . ILE A 1 112 ? -8.152 -5.426 25.653 1.00 97.56 112 ILE A N 1
ATOM 851 C CA . ILE A 1 112 ? -6.832 -5.129 26.224 1.00 97.56 112 ILE A CA 1
ATOM 852 C C . ILE A 1 112 ? -6.690 -3.637 26.556 1.00 97.56 112 ILE A C 1
ATOM 854 O O . ILE A 1 112 ? -6.164 -3.305 27.617 1.00 97.56 112 ILE A O 1
ATOM 858 N N . PHE A 1 113 ? -7.201 -2.733 25.711 1.00 97.75 113 PHE A N 1
ATOM 859 C CA . PHE A 1 113 ? -7.250 -1.301 26.031 1.00 97.75 113 PHE A CA 1
ATOM 860 C C . PHE A 1 113 ? -8.059 -1.047 27.315 1.00 97.75 113 PHE A C 1
ATOM 862 O O . PHE A 1 113 ? -7.585 -0.332 28.193 1.00 97.75 113 PHE A O 1
ATOM 869 N N . GLN A 1 114 ? -9.241 -1.659 27.455 1.00 97.50 114 GLN A N 1
ATOM 870 C CA . GLN A 1 114 ? -10.069 -1.563 28.667 1.00 97.50 114 GLN A CA 1
ATOM 871 C C . GLN A 1 114 ? -9.303 -2.000 29.921 1.00 97.50 114 GLN A C 1
ATOM 873 O O . GLN A 1 114 ? -9.250 -1.258 30.902 1.00 97.50 114 GLN A O 1
ATOM 878 N N . LEU A 1 115 ? -8.659 -3.169 29.860 1.00 97.00 115 LEU A N 1
ATOM 879 C CA . LEU A 1 115 ? -7.907 -3.739 30.976 1.00 97.00 115 LEU A CA 1
ATOM 880 C C . LEU A 1 115 ? -6.727 -2.850 31.380 1.00 97.00 115 LEU A C 1
ATOM 882 O O . LEU A 1 115 ? -6.611 -2.473 32.541 1.00 97.00 115 LEU A O 1
ATOM 886 N N . LEU A 1 116 ? -5.882 -2.459 30.423 1.00 97.44 116 LEU A N 1
ATOM 887 C CA . LEU A 1 116 ? -4.675 -1.679 30.715 1.00 97.44 116 LEU A CA 1
ATOM 888 C C . LEU A 1 116 ? -4.968 -0.226 31.102 1.00 97.44 116 LEU A C 1
ATOM 890 O O . LEU A 1 116 ? -4.140 0.416 31.744 1.00 97.44 116 LEU A O 1
ATOM 894 N N . MET A 1 117 ? -6.132 0.306 30.731 1.00 97.38 117 MET A N 1
ATOM 895 C CA . MET A 1 117 ? -6.587 1.626 31.174 1.00 97.38 117 MET A CA 1
ATOM 896 C C . MET A 1 117 ? -7.382 1.567 32.487 1.00 97.38 117 MET A C 1
ATOM 898 O O . MET A 1 117 ? -7.579 2.613 33.109 1.00 97.38 117 MET A O 1
ATOM 902 N N . GLY A 1 118 ? -7.791 0.377 32.935 1.00 97.19 118 GLY A N 1
ATOM 903 C CA . GLY A 1 118 ? -8.587 0.179 34.148 1.00 97.19 118 GLY A CA 1
ATOM 904 C C . GLY A 1 118 ? -10.021 0.684 34.000 1.00 97.19 118 GLY A C 1
ATOM 905 O O . GLY A 1 118 ? -10.544 1.322 34.909 1.00 97.19 118 GLY A O 1
ATOM 906 N N . VAL A 1 119 ? -10.642 0.457 32.838 1.00 97.06 119 VAL A N 1
ATOM 907 C CA . VAL A 1 119 ? -12.007 0.914 32.536 1.00 97.06 119 VAL A CA 1
ATOM 908 C C . VAL A 1 119 ? -12.887 -0.234 32.068 1.00 97.06 119 VAL A C 1
ATOM 910 O O . VAL A 1 119 ? -12.449 -1.116 31.335 1.00 97.06 119 VAL A O 1
ATOM 913 N N . SER A 1 120 ? -14.158 -0.215 32.462 1.00 95.44 120 SER A N 1
ATOM 914 C CA . SER A 1 120 ? -15.111 -1.280 32.127 1.00 95.44 120 SER A CA 1
ATOM 915 C C . SER A 1 120 ? -15.585 -1.228 30.673 1.00 95.44 120 SER A C 1
ATOM 917 O O . SER A 1 120 ? -15.916 -2.259 30.090 1.00 95.44 120 SER A O 1
ATOM 919 N N . SER A 1 121 ? -15.629 -0.037 30.068 1.00 96.25 121 SER A N 1
ATOM 920 C CA . SER A 1 121 ? -16.114 0.156 28.702 1.00 96.25 121 SER A CA 1
ATOM 921 C C . SER A 1 121 ? -15.530 1.408 28.055 1.00 96.25 121 SER A C 1
ATOM 923 O O . SER A 1 121 ? -15.458 2.458 28.680 1.00 96.25 121 SER A O 1
ATOM 925 N N . LEU A 1 122 ? -15.201 1.310 26.764 1.00 95.44 122 LEU A N 1
ATOM 926 C CA . LEU A 1 122 ? -14.711 2.411 25.917 1.00 95.44 122 LEU A CA 1
ATOM 927 C C . LEU A 1 122 ? -15.798 2.953 24.967 1.00 95.44 122 LEU A C 1
ATOM 929 O O . LEU A 1 122 ? -15.513 3.624 23.966 1.00 95.44 122 LEU A O 1
ATOM 933 N N . ALA A 1 123 ? -17.059 2.591 25.216 1.00 92.31 123 ALA A N 1
ATOM 934 C CA . ALA A 1 123 ? -18.173 2.983 24.362 1.00 92.31 123 ALA A CA 1
ATOM 935 C C . ALA A 1 123 ? -18.453 4.487 24.464 1.00 92.31 123 ALA A C 1
ATOM 937 O O . ALA A 1 123 ? -18.532 5.154 23.429 1.00 92.31 123 ALA A O 1
ATOM 938 N N . LYS A 1 124 ? -18.544 4.996 25.697 1.00 93.44 124 LYS A N 1
ATOM 939 C CA . LYS A 1 124 ? -18.914 6.375 26.022 1.00 93.44 124 LYS A CA 1
ATOM 940 C C . LYS A 1 124 ? -17.687 7.234 26.334 1.00 93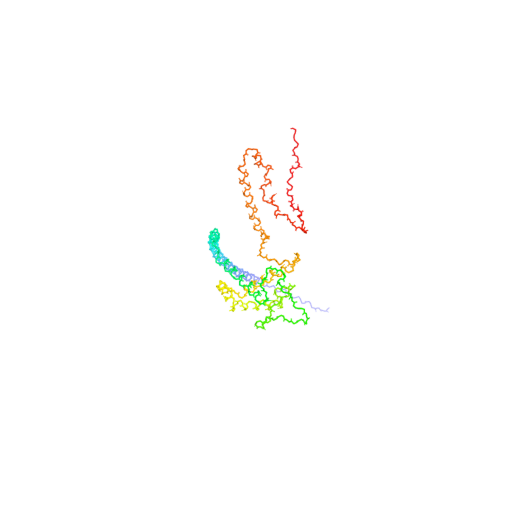.44 124 LYS A C 1
ATOM 942 O O . LYS A 1 124 ? -16.667 6.697 26.765 1.00 93.44 124 LYS A O 1
ATOM 947 N N . LYS A 1 125 ? -17.789 8.548 26.118 1.00 94.00 125 LYS A N 1
ATOM 948 C CA . LYS A 1 125 ? -16.685 9.500 26.324 1.00 94.00 125 LYS A CA 1
ATOM 949 C C . LYS A 1 125 ? -16.305 9.614 27.801 1.00 94.00 125 LYS A C 1
ATOM 951 O O . LYS A 1 125 ? -15.124 9.675 28.110 1.00 94.00 125 LYS A O 1
ATOM 956 N N . GLU A 1 126 ? -17.291 9.580 28.692 1.00 94.31 126 GLU A N 1
ATOM 957 C CA . GLU A 1 126 ? -17.132 9.788 30.139 1.00 94.31 126 GLU A CA 1
ATOM 958 C C . GLU A 1 126 ? -16.313 8.672 30.798 1.00 94.31 126 GLU A C 1
ATOM 960 O O . GLU A 1 126 ? -15.688 8.873 31.833 1.00 94.31 126 GLU A O 1
ATOM 965 N N . ASN A 1 127 ? -16.282 7.494 30.174 1.00 95.38 127 ASN A N 1
ATOM 966 C CA . ASN A 1 127 ? -15.503 6.361 30.657 1.00 95.38 127 ASN A CA 1
ATOM 967 C C . ASN A 1 127 ? -14.039 6.408 30.205 1.00 95.38 127 ASN A C 1
ATOM 969 O O . ASN A 1 127 ? -13.263 5.535 30.592 1.00 95.38 127 ASN A O 1
ATOM 973 N N . ILE A 1 128 ? -13.656 7.347 29.334 1.00 95.38 128 ILE A N 1
ATOM 974 C CA . ILE A 1 128 ? -12.290 7.428 28.828 1.00 95.38 128 ILE A CA 1
ATOM 975 C C . ILE A 1 128 ? -11.479 8.329 29.770 1.00 95.38 128 ILE A C 1
ATOM 977 O O . ILE A 1 128 ? -11.792 9.509 29.896 1.00 95.38 128 ILE A O 1
ATOM 981 N N . PRO A 1 129 ? -10.434 7.806 30.431 1.00 96.50 129 PRO A N 1
ATOM 982 C CA . PRO A 1 129 ? -9.710 8.535 31.452 1.00 96.50 129 PRO A CA 1
ATOM 983 C C . PRO A 1 129 ? -8.837 9.634 30.842 1.00 96.50 129 PRO A C 1
ATOM 985 O O . PRO A 1 129 ? -8.205 9.459 29.791 1.00 96.50 129 PRO A O 1
ATOM 988 N N . GLU A 1 130 ? -8.768 10.755 31.552 1.00 95.88 130 GLU A N 1
ATOM 989 C CA . GLU A 1 130 ? -7.915 11.889 31.212 1.00 95.88 130 GLU A CA 1
ATOM 990 C C . GLU A 1 130 ? -6.444 11.623 31.554 1.00 95.88 130 GLU A C 1
ATOM 992 O O . GLU A 1 130 ? -6.104 10.740 32.350 1.00 95.88 130 GLU A O 1
ATOM 997 N N . TYR A 1 131 ? -5.551 12.383 30.921 1.00 95.94 131 TYR A N 1
ATOM 998 C CA . TYR A 1 131 ? -4.128 12.314 31.223 1.00 95.94 131 TYR A CA 1
ATOM 999 C C . TYR A 1 131 ? -3.846 13.016 32.563 1.00 95.94 131 TYR A C 1
ATOM 1001 O O . TYR A 1 131 ? -4.307 14.143 32.736 1.00 95.94 131 TYR A O 1
ATOM 1009 N N . PRO A 1 132 ? -3.102 12.401 33.505 1.00 95.44 132 PRO A N 1
ATOM 1010 C CA . PRO A 1 132 ? -2.821 13.019 34.799 1.00 95.44 132 PRO A CA 1
ATOM 1011 C C . PRO A 1 132 ? -2.100 14.362 34.645 1.00 95.44 132 PRO A C 1
ATOM 1013 O O . PRO A 1 132 ? -1.152 14.469 33.863 1.00 95.44 132 PRO A O 1
ATOM 1016 N N . ALA A 1 133 ? -2.533 15.368 35.408 1.00 93.94 133 ALA A N 1
ATOM 1017 C CA . ALA A 1 133 ? -1.848 16.652 35.491 1.00 93.94 133 ALA A CA 1
ATOM 1018 C C . ALA A 1 133 ? -0.472 16.501 36.160 1.00 93.94 133 ALA A C 1
ATOM 1020 O O . ALA A 1 133 ? -0.220 15.551 36.910 1.00 93.94 133 ALA A O 1
ATOM 1021 N N . GLU A 1 134 ? 0.418 17.455 35.902 1.00 93.94 134 GLU A N 1
ATOM 1022 C CA . GLU A 1 134 ? 1.742 17.488 36.517 1.00 93.94 134 GLU A CA 1
ATOM 1023 C C . GLU A 1 134 ? 1.631 17.505 38.053 1.00 93.94 134 GLU A C 1
ATOM 1025 O O . GLU A 1 134 ? 0.779 18.185 38.622 1.00 93.94 134 GLU A O 1
ATOM 1030 N N . GLY A 1 135 ? 2.430 16.674 38.729 1.00 93.19 135 GLY A N 1
ATOM 1031 C CA . GLY A 1 135 ? 2.381 16.498 40.188 1.00 93.19 135 GLY A CA 1
ATOM 1032 C C . GLY A 1 135 ? 1.281 15.563 40.714 1.00 93.19 135 GLY A C 1
ATOM 1033 O O . GLY A 1 135 ? 1.310 15.198 41.889 1.00 93.19 135 GLY A O 1
ATOM 1034 N N . THR A 1 136 ? 0.343 15.104 39.878 1.00 95.31 136 THR A N 1
ATOM 1035 C CA . THR A 1 136 ? -0.678 14.133 40.309 1.00 95.31 136 THR A CA 1
ATOM 1036 C C . THR A 1 136 ? -0.102 12.716 40.347 1.00 95.31 136 THR A C 1
ATOM 1038 O O . THR A 1 136 ? 0.585 12.281 39.419 1.00 95.31 136 THR A O 1
ATOM 1041 N N . LYS A 1 137 ? -0.410 11.952 41.405 1.00 94.94 137 LYS A N 1
ATOM 1042 C CA . LYS A 1 137 ? -0.015 10.539 41.501 1.00 94.94 137 LYS A CA 1
ATOM 1043 C C . LYS A 1 137 ? -0.636 9.744 40.353 1.00 94.94 137 LYS A C 1
ATOM 1045 O O . LYS A 1 137 ? -1.835 9.830 40.094 1.00 94.94 137 LYS A O 1
ATOM 1050 N N . TRP A 1 138 ? 0.179 8.938 39.678 1.00 95.31 138 TRP A N 1
ATOM 1051 C CA . TRP A 1 138 ? -0.308 8.131 38.567 1.00 95.31 138 TRP A CA 1
ATOM 1052 C C . TRP A 1 138 ? -1.286 7.050 39.048 1.00 95.31 138 TRP A C 1
ATOM 1054 O O . TRP A 1 138 ? -1.016 6.419 40.072 1.00 95.31 138 TRP A O 1
ATOM 1064 N N . PRO A 1 139 ? -2.389 6.790 38.324 1.00 96.81 139 PRO A N 1
ATOM 1065 C CA . PRO A 1 139 ? -3.325 5.739 38.696 1.00 96.81 139 PRO A CA 1
ATOM 1066 C C . PRO A 1 139 ? -2.672 4.356 38.608 1.00 96.81 139 PRO A C 1
ATOM 1068 O O . PRO A 1 139 ? -2.018 4.010 37.619 1.00 96.81 139 PRO A O 1
ATOM 1071 N N . VAL A 1 140 ? -2.877 3.561 39.650 1.00 97.12 140 VAL A N 1
ATOM 1072 C CA . VAL A 1 140 ? -2.373 2.194 39.781 1.00 97.12 140 VAL A CA 1
ATOM 1073 C C . VAL A 1 140 ? -3.572 1.279 39.992 1.00 97.12 140 VAL A C 1
ATOM 1075 O O . VAL A 1 140 ? -4.501 1.643 40.713 1.00 97.12 140 VAL A O 1
ATOM 1078 N N . ASP A 1 141 ? -3.574 0.123 39.340 1.00 95.50 141 ASP A N 1
ATOM 1079 C CA . ASP A 1 141 ? -4.575 -0.909 39.591 1.00 95.50 141 ASP A CA 1
ATOM 1080 C C . ASP A 1 141 ? -4.389 -1.478 41.003 1.00 95.50 141 ASP A C 1
ATOM 1082 O O . ASP A 1 141 ? -3.296 -1.910 41.365 1.00 95.50 141 ASP A O 1
ATOM 1086 N N . THR A 1 142 ? -5.454 -1.489 41.802 1.00 94.19 142 THR A N 1
ATOM 1087 C CA . THR A 1 142 ? -5.416 -1.940 43.199 1.00 94.19 142 THR A CA 1
ATOM 1088 C C . THR A 1 142 ? -5.071 -3.418 43.330 1.00 94.19 142 THR A C 1
ATOM 1090 O O . THR A 1 142 ? -4.498 -3.815 44.340 1.00 94.19 142 THR A O 1
ATOM 1093 N N . THR A 1 143 ? -5.394 -4.228 42.318 1.00 94.12 143 THR A N 1
ATOM 1094 C CA . THR A 1 143 ? -5.200 -5.682 42.379 1.00 94.12 143 THR A CA 1
ATOM 1095 C C . THR A 1 143 ? -3.788 -6.075 41.963 1.00 94.12 143 THR A C 1
ATOM 1097 O O . THR A 1 143 ? -3.114 -6.827 42.660 1.00 94.12 143 THR A O 1
ATOM 1100 N N . SER A 1 144 ? -3.325 -5.572 40.817 1.00 92.25 144 SER A N 1
ATOM 1101 C CA . SER A 1 144 ? -2.014 -5.937 40.270 1.00 92.25 144 SER A CA 1
ATOM 1102 C C . SER A 1 144 ? -0.873 -5.028 40.733 1.00 92.25 144 SER A C 1
ATOM 1104 O O . SER A 1 144 ? 0.291 -5.347 40.499 1.00 92.25 144 SER A O 1
ATOM 1106 N N . ASN A 1 145 ? -1.189 -3.888 41.357 1.00 94.44 145 ASN A N 1
ATOM 1107 C CA . ASN A 1 145 ? -0.251 -2.803 41.649 1.00 94.44 145 ASN A CA 1
ATOM 1108 C C . ASN A 1 145 ? 0.514 -2.313 40.397 1.00 94.44 145 ASN A C 1
ATOM 1110 O O . ASN A 1 145 ? 1.604 -1.746 40.491 1.00 94.44 145 ASN A O 1
ATOM 1114 N N . VAL A 1 146 ? -0.048 -2.534 39.201 1.00 94.00 146 VAL A N 1
ATOM 1115 C CA . VAL A 1 146 ? 0.532 -2.097 37.929 1.00 94.00 146 VAL A CA 1
ATOM 1116 C C . VAL A 1 146 ? -0.002 -0.716 37.570 1.00 94.00 146 VAL A C 1
ATOM 1118 O O . VAL A 1 146 ? -1.187 -0.408 37.709 1.00 94.00 146 VAL A O 1
ATOM 1121 N N . ARG A 1 147 ? 0.895 0.138 37.078 1.00 96.25 147 ARG A N 1
ATOM 1122 C CA . ARG A 1 147 ? 0.568 1.475 36.584 1.00 96.25 147 ARG A CA 1
ATOM 1123 C C . ARG A 1 147 ? -0.387 1.385 35.387 1.00 96.25 147 ARG A C 1
ATOM 1125 O O . ARG A 1 147 ? -0.047 0.783 34.371 1.00 96.25 147 ARG A O 1
ATOM 1132 N N . LEU A 1 148 ? -1.548 2.031 35.483 1.00 97.81 148 LEU A N 1
ATOM 1133 C CA . LEU A 1 148 ? -2.531 2.058 34.398 1.00 97.81 148 LEU A CA 1
ATOM 1134 C C . LEU A 1 148 ? -2.091 2.999 33.269 1.00 97.81 148 LEU A C 1
ATOM 1136 O O . LEU A 1 148 ? -1.503 4.059 33.504 1.00 97.81 148 LEU A O 1
ATOM 1140 N N . LEU A 1 149 ? -2.414 2.642 32.026 1.00 97.88 149 LEU A N 1
ATOM 1141 C CA . LEU A 1 149 ? -2.096 3.455 30.855 1.00 97.88 149 LEU A CA 1
ATOM 1142 C C . LEU A 1 149 ? -3.012 4.678 30.768 1.00 97.88 149 LEU A C 1
ATOM 1144 O O . LEU A 1 149 ? -4.221 4.606 31.009 1.00 97.88 149 LEU A O 1
ATOM 1148 N N . ARG A 1 150 ? -2.426 5.816 30.397 1.00 97.56 150 ARG A N 1
ATOM 1149 C CA . ARG A 1 150 ? -3.122 7.082 30.143 1.00 97.56 150 ARG A CA 1
ATOM 1150 C C . ARG A 1 150 ? -2.544 7.709 28.890 1.00 97.56 150 ARG A C 1
ATOM 1152 O O . ARG A 1 150 ? -1.327 7.751 28.738 1.00 97.56 150 ARG A O 1
ATOM 1159 N N . PHE A 1 151 ? -3.407 8.183 28.001 1.00 97.50 151 PHE A N 1
ATOM 1160 C CA . PHE A 1 151 ? -2.997 8.747 26.721 1.00 97.50 151 PHE A CA 1
ATOM 1161 C C . PHE A 1 151 ? -3.137 10.262 26.702 1.00 97.50 151 PHE A C 1
ATOM 1163 O O . PHE A 1 151 ? -4.079 10.814 27.267 1.00 97.50 151 PHE A O 1
ATOM 1170 N N . GLN A 1 152 ? -2.219 10.931 26.008 1.00 96.94 152 GLN A N 1
ATOM 1171 C CA . GLN A 1 152 ? -2.342 12.352 25.707 1.00 96.94 152 GLN A CA 1
ATOM 1172 C C . GLN A 1 152 ? -3.216 12.493 24.464 1.00 96.94 152 GLN A C 1
ATOM 1174 O O . GLN A 1 152 ? -2.721 12.420 23.339 1.00 96.94 152 GLN A O 1
ATOM 1179 N N . TRP A 1 153 ? -4.525 12.655 24.665 1.00 95.62 153 TRP A N 1
ATOM 1180 C CA . TRP A 1 153 ? -5.510 12.666 23.578 1.00 95.62 153 TRP A CA 1
ATOM 1181 C C . TRP A 1 153 ? -5.297 13.804 22.574 1.00 95.62 153 TRP A C 1
ATOM 1183 O O . TRP A 1 153 ? -5.650 13.652 21.412 1.00 95.62 153 TRP A O 1
ATOM 1193 N N . GLU A 1 154 ? -4.660 14.907 22.967 1.00 94.25 154 GLU A N 1
ATOM 1194 C CA . GLU A 1 154 ? -4.313 16.004 22.049 1.00 94.25 154 GLU A CA 1
ATOM 1195 C C . GLU A 1 154 ? -3.204 15.639 21.054 1.00 94.25 154 GLU A C 1
ATOM 1197 O O . GLU A 1 154 ? -3.105 16.226 19.976 1.00 94.25 154 GLU A O 1
ATOM 1202 N N . LYS A 1 155 ? -2.398 14.628 21.380 1.00 95.31 155 LYS A N 1
ATOM 1203 C CA . LYS A 1 155 ? -1.261 14.172 20.580 1.00 95.31 155 LYS A CA 1
ATOM 1204 C C . LYS A 1 155 ? -1.637 13.030 19.638 1.00 95.31 155 LYS A C 1
ATOM 1206 O O . LYS A 1 155 ? -2.650 12.347 19.801 1.00 95.31 155 LYS A O 1
ATOM 1211 N N . LYS A 1 156 ? -0.820 12.821 18.608 1.00 95.56 156 LYS A N 1
ATOM 1212 C CA . LYS A 1 156 ? -0.965 11.715 17.655 1.00 95.56 156 LYS A CA 1
ATOM 1213 C C . LYS A 1 156 ? -0.512 10.397 18.291 1.00 95.56 156 LYS A C 1
ATOM 1215 O O . LYS A 1 156 ? 0.176 10.373 19.309 1.00 95.56 156 LYS A O 1
ATOM 1220 N N . ALA A 1 157 ? -0.889 9.284 17.662 1.00 96.56 157 ALA A N 1
ATOM 1221 C CA . ALA A 1 157 ? -0.451 7.942 18.055 1.00 96.56 157 ALA A CA 1
ATOM 1222 C C . ALA A 1 157 ? 1.078 7.767 17.976 1.00 96.56 157 ALA A C 1
ATOM 1224 O O . ALA A 1 157 ? 1.653 7.003 18.744 1.00 96.56 157 ALA A O 1
ATOM 1225 N N . SER A 1 158 ? 1.718 8.466 17.034 1.00 95.69 158 SER A N 1
ATOM 1226 C CA . SER A 1 158 ? 3.160 8.388 16.780 1.00 95.69 158 SER A CA 1
ATOM 1227 C C . SER A 1 158 ? 4.003 9.210 17.753 1.00 95.69 158 SER A C 1
ATOM 1229 O O . SER A 1 158 ? 5.218 9.045 17.768 1.00 95.69 158 SER A O 1
ATOM 1231 N N . ASP A 1 159 ? 3.384 10.094 18.536 1.00 96.94 159 ASP A N 1
ATOM 1232 C CA . ASP A 1 159 ? 4.116 10.940 19.472 1.00 96.94 159 ASP A CA 1
ATOM 1233 C C . ASP A 1 159 ? 4.593 10.098 20.659 1.00 96.94 159 ASP A C 1
ATOM 1235 O O . ASP A 1 159 ? 3.857 9.248 21.164 1.00 96.94 159 ASP A O 1
ATOM 1239 N N . GLU A 1 160 ? 5.810 10.363 21.127 1.00 94.44 160 GLU A N 1
ATOM 1240 C CA . GLU A 1 160 ? 6.557 9.548 22.095 1.00 94.44 160 GLU A CA 1
ATOM 1241 C C . GLU A 1 160 ? 5.752 9.007 23.300 1.00 94.44 160 GLU A C 1
ATOM 1243 O O . GLU A 1 160 ? 5.793 7.792 23.527 1.00 94.44 160 GLU A O 1
ATOM 1248 N N . PRO A 1 161 ? 4.931 9.807 24.025 1.00 93.00 161 PRO A N 1
ATOM 1249 C CA . PRO A 1 161 ? 4.168 9.284 25.164 1.00 93.00 161 PRO A CA 1
ATOM 1250 C C . PRO A 1 161 ? 3.066 8.297 24.750 1.00 93.00 161 PRO A C 1
ATOM 1252 O O . PRO A 1 161 ? 2.805 7.317 25.446 1.00 93.00 161 PRO A O 1
ATOM 1255 N N . ASN A 1 162 ? 2.420 8.523 23.605 1.00 97.44 162 ASN A N 1
ATOM 1256 C CA . ASN A 1 162 ? 1.367 7.639 23.108 1.00 97.44 162 ASN A CA 1
ATOM 1257 C C . ASN A 1 162 ? 1.961 6.408 22.415 1.00 97.44 162 ASN A C 1
ATOM 1259 O O . ASN A 1 162 ? 1.436 5.305 22.574 1.00 97.44 162 ASN A O 1
ATOM 1263 N N . TYR A 1 163 ? 3.074 6.578 21.699 1.00 96.75 163 TYR A N 1
ATOM 1264 C CA . TYR A 1 163 ? 3.779 5.503 21.011 1.00 96.75 163 TYR A CA 1
ATOM 1265 C C . TYR A 1 163 ? 4.283 4.437 21.991 1.00 96.75 163 TYR A C 1
ATOM 1267 O O . TYR A 1 163 ? 4.093 3.239 21.751 1.00 96.75 163 TYR A O 1
ATOM 1275 N N . GLY A 1 164 ? 4.853 4.860 23.126 1.00 97.50 164 GLY A N 1
ATOM 1276 C CA . GLY A 1 164 ? 5.257 3.953 24.203 1.00 97.50 164 GLY A CA 1
ATOM 1277 C C . GLY A 1 164 ? 4.081 3.121 24.721 1.00 97.50 164 GLY A C 1
ATOM 1278 O O . GLY A 1 164 ? 4.151 1.894 24.756 1.00 97.50 164 GLY A O 1
ATOM 1279 N N . ASN A 1 165 ? 2.948 3.765 25.012 1.00 97.69 165 ASN A N 1
ATOM 1280 C CA . ASN A 1 165 ? 1.739 3.079 25.477 1.00 97.69 165 ASN A CA 1
ATOM 1281 C C . ASN A 1 165 ? 1.157 2.113 24.433 1.00 97.69 165 ASN A C 1
ATOM 1283 O O . ASN A 1 165 ? 0.760 1.002 24.781 1.00 97.69 165 ASN A O 1
ATOM 1287 N N . ILE A 1 166 ? 1.123 2.501 23.153 1.00 97.94 166 ILE A N 1
ATOM 1288 C CA . ILE A 1 166 ? 0.682 1.619 22.061 1.00 97.94 166 ILE A CA 1
ATOM 1289 C C . ILE A 1 166 ? 1.590 0.392 21.975 1.00 97.94 166 ILE A C 1
ATOM 1291 O O . ILE A 1 166 ? 1.094 -0.726 21.849 1.00 97.94 166 ILE A O 1
ATOM 1295 N N . THR A 1 167 ? 2.903 0.578 22.099 1.00 97.88 167 THR A N 1
ATOM 1296 C CA . THR A 1 167 ? 3.874 -0.524 22.094 1.00 97.88 167 THR A CA 1
ATOM 1297 C C . THR A 1 167 ? 3.654 -1.463 23.283 1.00 97.88 167 THR A C 1
ATOM 1299 O O . THR A 1 167 ? 3.644 -2.684 23.106 1.00 97.88 167 THR A O 1
ATOM 1302 N N . THR A 1 168 ? 3.367 -0.922 24.471 1.00 97.62 168 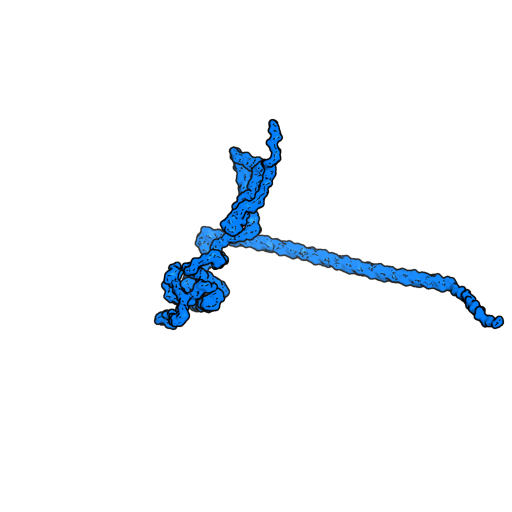THR A N 1
ATOM 1303 C CA . THR A 1 168 ? 2.979 -1.717 25.647 1.00 97.62 168 THR A CA 1
ATOM 1304 C C . THR A 1 168 ? 1.735 -2.558 25.361 1.00 97.62 168 THR A C 1
ATOM 1306 O O . THR A 1 168 ? 1.755 -3.768 25.592 1.00 97.62 168 THR A O 1
ATOM 1309 N N . ILE A 1 169 ? 0.688 -1.967 24.774 1.00 97.81 169 ILE A N 1
ATOM 1310 C CA . ILE A 1 169 ? -0.535 -2.690 24.388 1.00 97.81 169 ILE A CA 1
ATOM 1311 C C . ILE A 1 169 ? -0.229 -3.800 23.380 1.00 97.81 169 ILE A C 1
ATOM 1313 O O . ILE A 1 169 ? -0.690 -4.925 23.557 1.00 97.81 169 ILE A O 1
ATOM 1317 N N . MET A 1 170 ? 0.570 -3.522 22.345 1.00 97.62 170 MET A N 1
ATOM 1318 C CA . MET A 1 170 ? 0.968 -4.536 21.363 1.00 97.62 170 MET A CA 1
ATOM 1319 C C . MET A 1 170 ? 1.680 -5.715 22.029 1.00 97.62 170 MET A C 1
ATOM 1321 O O . MET A 1 170 ? 1.341 -6.869 21.765 1.00 97.62 170 MET A O 1
ATOM 1325 N N . SER A 1 171 ? 2.638 -5.430 22.917 1.00 97.75 171 SER A N 1
ATOM 1326 C CA . SER A 1 171 ? 3.379 -6.465 23.642 1.00 97.75 171 SER A CA 1
ATOM 1327 C C . SER A 1 171 ? 2.456 -7.316 24.520 1.00 97.75 171 SER A C 1
ATOM 1329 O O . SER A 1 171 ? 2.630 -8.532 24.607 1.00 97.75 171 SER A O 1
ATOM 1331 N N . PHE A 1 172 ? 1.426 -6.702 25.109 1.00 97.75 172 PHE A N 1
ATOM 1332 C CA . PHE A 1 172 ? 0.429 -7.400 25.910 1.00 97.75 172 PHE A CA 1
ATOM 1333 C C . PHE A 1 172 ? -0.482 -8.275 25.042 1.00 97.75 172 PHE A C 1
ATOM 1335 O O . PHE A 1 172 ? -0.709 -9.432 25.383 1.00 97.75 172 PHE A O 1
ATOM 1342 N N . ILE A 1 173 ? -0.942 -7.775 23.888 1.00 97.31 173 ILE A N 1
ATOM 1343 C CA . ILE A 1 173 ? -1.733 -8.555 22.919 1.00 97.31 173 ILE A CA 1
ATOM 1344 C C . ILE A 1 173 ? -0.949 -9.786 22.450 1.00 97.31 173 ILE A C 1
ATOM 1346 O O . ILE A 1 173 ? -1.502 -10.881 22.407 1.00 97.31 173 ILE A O 1
ATOM 1350 N N . ARG A 1 174 ? 0.349 -9.642 22.153 1.00 96.94 174 ARG A N 1
ATOM 1351 C CA . ARG A 1 174 ? 1.205 -10.771 21.754 1.00 96.94 174 ARG A CA 1
ATOM 1352 C C . ARG A 1 174 ? 1.313 -11.841 22.837 1.00 96.94 174 ARG A C 1
ATOM 1354 O O . ARG A 1 174 ? 1.268 -13.021 22.518 1.00 96.94 174 ARG A O 1
ATOM 1361 N N . LYS A 1 175 ? 1.467 -11.428 24.097 1.00 97.12 175 LYS A N 1
ATOM 1362 C CA . LYS A 1 175 ? 1.695 -12.348 25.219 1.00 97.12 175 LYS A CA 1
ATOM 1363 C C . LYS A 1 175 ? 0.409 -12.989 25.735 1.00 97.12 175 LYS A C 1
ATOM 1365 O O . LYS A 1 175 ? 0.397 -14.183 25.983 1.00 97.12 175 LYS A O 1
ATOM 1370 N N . LYS A 1 176 ? -0.649 -12.193 25.909 1.00 97.31 176 LYS A N 1
ATOM 1371 C CA . LYS A 1 176 ? -1.879 -12.577 26.625 1.00 97.31 176 LYS A CA 1
ATOM 1372 C C . LYS A 1 176 ? -3.162 -12.348 25.833 1.00 97.31 176 LYS A C 1
ATOM 1374 O O . LYS A 1 176 ? -4.250 -12.615 26.332 1.00 97.31 176 LYS A O 1
ATOM 1379 N N . GLY A 1 177 ? -3.083 -11.857 24.595 1.00 95.12 177 GLY A N 1
ATOM 1380 C CA . GLY A 1 177 ? -4.274 -11.588 23.785 1.00 95.12 177 GLY A CA 1
ATOM 1381 C C . GLY A 1 177 ? -5.151 -12.833 23.620 1.00 95.12 177 GLY A C 1
ATOM 1382 O O . GLY A 1 177 ? -6.359 -12.755 23.829 1.00 95.12 177 GLY A O 1
ATOM 1383 N N . ALA A 1 178 ? -4.544 -13.989 23.349 1.00 95.31 178 ALA A N 1
ATOM 1384 C CA . ALA A 1 178 ? -5.257 -15.258 23.201 1.00 95.31 178 ALA A CA 1
ATOM 1385 C C . ALA A 1 178 ? -5.983 -15.715 24.483 1.00 95.31 178 ALA A C 1
ATOM 1387 O O . ALA A 1 178 ? -7.056 -16.301 24.384 1.00 95.31 178 ALA A O 1
ATOM 1388 N N . GLU A 1 179 ? -5.451 -15.409 25.673 1.00 97.00 179 GLU A N 1
ATOM 1389 C CA . GLU A 1 179 ? -6.091 -15.750 26.956 1.00 97.00 179 GLU A CA 1
ATOM 1390 C C . GLU A 1 179 ? -7.409 -14.987 27.146 1.00 97.00 179 GLU A C 1
ATOM 1392 O O . GLU A 1 179 ? -8.387 -15.529 27.653 1.00 97.00 179 GLU A O 1
ATOM 1397 N N . HIS A 1 180 ? -7.453 -13.725 26.707 1.00 95.38 180 HIS A N 1
ATOM 1398 C CA . HIS A 1 180 ? -8.631 -12.873 26.868 1.00 95.38 180 HIS A CA 1
ATOM 1399 C C . HIS A 1 180 ? -9.674 -13.055 25.762 1.00 95.38 180 HIS A C 1
ATOM 1401 O O . HIS A 1 180 ? -10.868 -12.919 26.022 1.00 95.38 180 HIS A O 1
ATOM 1407 N N . VAL A 1 181 ? -9.242 -13.325 24.526 1.00 95.81 181 VAL A N 1
ATOM 1408 C CA . VAL A 1 181 ? -10.137 -13.611 23.394 1.00 95.81 181 VAL A CA 1
ATOM 1409 C C . VAL A 1 181 ? -9.552 -14.779 22.595 1.00 95.81 181 VAL A C 1
ATOM 1411 O O . VAL A 1 181 ? -8.780 -14.551 21.660 1.00 95.81 181 VAL A O 1
ATOM 1414 N N . PRO A 1 182 ? -9.932 -16.033 22.909 1.00 95.50 182 PRO A N 1
ATOM 1415 C CA . PRO A 1 182 ? -9.376 -17.222 22.255 1.00 95.50 182 PRO A CA 1
ATOM 1416 C C . PRO A 1 182 ? -9.554 -17.230 20.732 1.00 95.50 182 PRO A C 1
ATOM 1418 O O . PRO A 1 182 ? -8.665 -17.671 19.999 1.00 95.50 182 PRO A O 1
ATOM 1421 N N . ALA A 1 183 ? -10.653 -16.657 20.232 1.00 93.44 183 ALA A N 1
ATOM 1422 C CA . ALA A 1 183 ? -10.908 -16.501 18.799 1.00 93.44 183 ALA A CA 1
ATOM 1423 C C . ALA A 1 183 ? -9.833 -15.660 18.075 1.00 93.44 183 ALA A C 1
ATOM 1425 O O . ALA A 1 183 ? -9.609 -15.835 16.878 1.00 93.44 183 ALA A O 1
ATOM 1426 N N . ALA A 1 184 ? -9.122 -14.782 18.792 1.00 94.00 184 ALA A N 1
ATOM 1427 C CA . ALA A 1 184 ? -8.078 -13.930 18.233 1.00 94.00 184 ALA A CA 1
ATOM 1428 C C . ALA A 1 184 ? -6.719 -14.637 18.070 1.00 94.00 184 ALA A C 1
ATOM 1430 O O . ALA A 1 184 ? -5.824 -14.070 17.448 1.00 94.00 184 ALA A O 1
ATOM 1431 N N . THR A 1 185 ? -6.557 -15.876 18.553 1.00 94.25 185 THR A N 1
ATOM 1432 C CA . THR A 1 185 ? -5.274 -16.609 18.538 1.00 94.25 185 THR A CA 1
ATOM 1433 C C . THR A 1 185 ? -4.661 -16.704 17.137 1.00 94.25 185 THR A C 1
ATOM 1435 O O . THR A 1 185 ? -3.527 -16.274 16.920 1.00 94.25 185 THR A O 1
ATOM 1438 N N . LYS A 1 186 ? -5.423 -17.212 16.156 1.00 92.56 186 LYS A N 1
ATOM 1439 C CA . LYS A 1 186 ? -4.963 -17.323 14.759 1.00 92.56 186 LYS A CA 1
ATOM 1440 C C . LYS A 1 186 ? -4.698 -15.943 14.122 1.00 92.56 186 LYS A C 1
ATOM 1442 O O . LYS A 1 186 ? -3.620 -15.773 13.556 1.00 92.56 186 LYS A O 1
ATOM 1447 N N . PRO A 1 187 ? -5.612 -14.949 14.212 1.00 92.44 187 PRO A N 1
ATOM 1448 C CA . PRO A 1 187 ? -5.349 -13.593 13.724 1.00 92.44 187 PRO A CA 1
ATOM 1449 C C . PRO A 1 187 ? -4.079 -12.959 14.294 1.00 92.44 187 PRO A C 1
ATOM 1451 O O . PRO A 1 187 ? -3.295 -12.390 13.542 1.00 92.44 187 PRO A O 1
ATOM 1454 N N . ILE A 1 188 ? -3.866 -13.062 15.611 1.00 93.62 188 ILE A N 1
ATOM 1455 C CA . ILE A 1 188 ? -2.703 -12.470 16.279 1.00 93.62 188 ILE A CA 1
ATOM 1456 C C . ILE A 1 188 ? -1.419 -13.118 15.758 1.00 93.62 188 ILE A C 1
ATOM 1458 O O . ILE A 1 188 ? -0.475 -12.394 15.461 1.00 93.62 188 ILE A O 1
ATOM 1462 N N . ALA A 1 189 ? -1.383 -14.443 15.584 1.00 93.44 189 ALA A N 1
ATOM 1463 C CA . ALA A 1 189 ? -0.207 -15.145 15.066 1.00 93.44 189 ALA A CA 1
ATOM 1464 C C . ALA A 1 189 ? 0.168 -14.735 13.628 1.00 93.44 189 ALA A C 1
ATOM 1466 O O . ALA A 1 189 ? 1.349 -14.684 13.299 1.00 93.44 189 ALA A O 1
ATOM 1467 N N . LEU A 1 190 ? -0.821 -14.415 12.785 1.00 91.25 190 LEU A N 1
ATOM 1468 C CA . LEU A 1 190 ? -0.605 -14.039 11.381 1.00 91.25 190 LEU A CA 1
ATOM 1469 C C . LEU A 1 190 ? -0.199 -12.572 11.180 1.00 91.25 190 LEU A C 1
ATOM 1471 O O . LEU A 1 190 ? 0.347 -12.228 10.135 1.00 91.25 190 LEU A O 1
ATOM 1475 N N . LEU A 1 191 ? -0.497 -11.689 12.135 1.00 91.44 191 LEU A N 1
ATOM 1476 C CA . LEU A 1 191 ? -0.198 -10.265 11.993 1.00 91.44 191 LEU A CA 1
ATOM 1477 C C . LEU A 1 191 ? 1.297 -9.994 12.162 1.00 91.44 191 LEU A C 1
ATOM 1479 O O . LEU A 1 191 ? 1.915 -10.474 13.113 1.00 91.44 191 LEU A O 1
ATOM 1483 N N . SER A 1 192 ? 1.861 -9.154 11.292 1.00 93.19 192 SER A N 1
ATOM 1484 C CA . SER A 1 192 ? 3.183 -8.561 11.504 1.00 93.19 192 SER A CA 1
ATOM 1485 C C . SER A 1 192 ? 3.134 -7.531 12.643 1.00 93.19 192 SER A C 1
ATOM 1487 O O . SER A 1 192 ? 2.075 -6.975 12.946 1.00 93.19 192 SER A O 1
ATOM 1489 N N . ASP A 1 193 ? 4.271 -7.228 13.276 1.00 94.69 193 ASP A N 1
ATOM 1490 C CA . ASP A 1 193 ? 4.317 -6.186 14.316 1.00 94.69 193 ASP A CA 1
ATOM 1491 C C . ASP A 1 193 ? 3.965 -4.797 13.769 1.00 94.69 193 ASP A C 1
ATOM 1493 O O . ASP A 1 193 ? 3.350 -3.985 14.463 1.00 94.69 193 ASP A O 1
ATOM 1497 N N . VAL A 1 194 ? 4.296 -4.531 12.503 1.00 93.19 194 VAL A N 1
ATOM 1498 C CA . VAL A 1 194 ? 3.945 -3.279 11.823 1.00 93.19 194 VAL A CA 1
ATOM 1499 C C . VAL A 1 194 ? 2.427 -3.153 11.686 1.00 93.19 194 VAL A C 1
ATOM 1501 O O . VAL A 1 194 ? 1.864 -2.104 12.007 1.00 93.19 194 VAL A O 1
ATOM 1504 N N . ASP A 1 195 ? 1.746 -4.217 11.262 1.00 91.44 195 ASP A N 1
ATOM 1505 C CA . ASP A 1 195 ? 0.288 -4.204 11.104 1.00 91.44 195 ASP A CA 1
ATOM 1506 C C . ASP A 1 195 ? -0.429 -4.187 12.450 1.00 91.44 195 ASP A C 1
ATOM 1508 O O . ASP A 1 195 ? -1.416 -3.467 12.620 1.00 91.44 195 ASP A O 1
ATOM 1512 N N . LEU A 1 196 ? 0.100 -4.914 13.436 1.00 94.38 196 LEU A N 1
ATOM 1513 C CA . LEU A 1 196 ? -0.399 -4.886 14.804 1.00 94.38 196 LEU A CA 1
ATOM 1514 C C . LEU A 1 196 ? -0.350 -3.460 15.375 1.00 94.38 196 LEU A C 1
ATOM 1516 O O . LEU A 1 196 ? -1.339 -2.981 15.934 1.00 94.38 196 LEU A O 1
ATOM 1520 N N . ARG A 1 197 ? 0.759 -2.740 15.154 1.00 95.62 197 ARG A N 1
ATOM 1521 C CA . ARG A 1 197 ? 0.894 -1.330 15.540 1.00 95.62 197 ARG A CA 1
ATOM 1522 C C . ARG A 1 197 ? -0.137 -0.451 14.857 1.00 95.62 197 ARG A C 1
ATOM 1524 O O . ARG A 1 197 ? -0.797 0.335 15.534 1.00 95.62 197 ARG A O 1
ATOM 1531 N N . LYS A 1 198 ? -0.291 -0.585 13.535 1.00 93.94 198 LYS A N 1
ATOM 1532 C CA . LYS A 1 198 ? -1.274 0.187 12.759 1.00 93.94 198 LYS A CA 1
ATOM 1533 C C . LYS A 1 198 ? -2.686 -0.009 13.307 1.00 93.94 198 LYS A C 1
ATOM 1535 O O . LYS A 1 198 ? -3.402 0.971 13.491 1.00 93.94 198 LYS A O 1
ATOM 1540 N N . ARG A 1 199 ? -3.073 -1.246 13.631 1.00 94.25 199 ARG A N 1
ATOM 1541 C CA . ARG A 1 199 ? -4.401 -1.545 14.187 1.00 94.25 199 ARG A CA 1
ATOM 1542 C C . ARG A 1 199 ? -4.591 -0.975 15.598 1.00 94.25 199 ARG A C 1
ATOM 1544 O O . ARG A 1 199 ? -5.632 -0.382 15.873 1.00 94.25 199 ARG A O 1
ATOM 1551 N N . CYS A 1 200 ? -3.590 -1.078 16.477 1.00 96.38 200 CYS A N 1
ATOM 1552 C CA . CYS A 1 200 ? -3.644 -0.442 17.800 1.00 96.38 200 CYS A CA 1
ATOM 1553 C C . CYS A 1 200 ? -3.720 1.093 17.701 1.00 96.38 200 CYS A C 1
ATOM 1555 O O . CYS A 1 200 ? -4.488 1.719 18.429 1.00 96.38 200 CYS A O 1
ATOM 1557 N N . ALA A 1 201 ? -2.974 1.698 16.773 1.00 96.00 201 ALA A N 1
ATOM 1558 C CA . ALA A 1 201 ? -3.029 3.132 16.503 1.00 96.00 201 ALA A CA 1
ATOM 1559 C C . ALA A 1 201 ? -4.397 3.567 15.949 1.00 96.00 201 ALA A C 1
ATOM 1561 O O . ALA A 1 201 ? -4.919 4.600 16.365 1.00 96.00 201 ALA A O 1
ATOM 1562 N N . ALA A 1 202 ? -5.013 2.770 15.070 1.00 94.25 202 ALA A N 1
ATOM 1563 C CA . ALA A 1 202 ? -6.368 3.014 14.576 1.00 94.25 202 ALA A CA 1
ATOM 1564 C C . ALA A 1 202 ? -7.401 2.990 15.716 1.00 94.25 202 ALA A C 1
ATOM 1566 O O . ALA A 1 202 ? -8.238 3.887 15.811 1.00 94.25 202 ALA A O 1
ATOM 1567 N N . ASN A 1 203 ? -7.296 2.031 16.644 1.00 95.25 203 ASN A N 1
ATOM 1568 C CA . ASN A 1 203 ? -8.146 1.999 17.839 1.00 95.25 203 ASN A CA 1
ATOM 1569 C C . ASN A 1 203 ? -7.938 3.232 18.729 1.00 95.25 203 ASN A C 1
ATOM 1571 O O . ASN A 1 203 ? -8.916 3.858 19.139 1.00 95.25 203 ASN A O 1
ATOM 1575 N N . PHE A 1 204 ? -6.687 3.637 18.972 1.00 96.38 204 PHE A N 1
ATOM 1576 C CA . PHE A 1 204 ? -6.387 4.882 19.683 1.00 96.38 204 PHE A CA 1
ATOM 1577 C C . PHE A 1 204 ? -7.028 6.101 18.998 1.00 96.38 204 PHE A C 1
ATOM 1579 O O . PHE A 1 204 ? -7.705 6.889 19.657 1.00 96.38 204 PHE A O 1
ATOM 1586 N N . ASN A 1 205 ? -6.880 6.239 17.678 1.00 94.88 205 ASN A N 1
ATOM 1587 C CA . ASN A 1 205 ? -7.463 7.350 16.924 1.00 94.88 205 ASN A CA 1
ATOM 1588 C C . ASN A 1 205 ? -8.996 7.328 16.976 1.00 94.88 205 ASN A C 1
ATOM 1590 O O . ASN A 1 205 ? -9.621 8.376 17.132 1.00 94.88 205 ASN A O 1
ATOM 1594 N N . ALA A 1 206 ? -9.618 6.149 16.913 1.00 93.12 206 ALA A N 1
ATOM 1595 C CA . ALA A 1 206 ? -11.059 6.009 17.081 1.00 93.12 206 ALA A CA 1
ATOM 1596 C C . ALA A 1 206 ? -11.533 6.515 18.453 1.00 93.12 206 ALA A C 1
ATOM 1598 O O . ALA A 1 206 ? -12.536 7.224 18.514 1.00 93.12 206 ALA A O 1
ATOM 1599 N N . LEU A 1 207 ? -10.801 6.222 19.534 1.00 95.19 207 LEU A N 1
ATOM 1600 C CA . LEU A 1 207 ? -11.093 6.754 20.873 1.00 95.19 207 LEU A CA 1
ATOM 1601 C C . LEU A 1 207 ? -10.859 8.262 20.950 1.00 95.19 207 LEU A C 1
ATOM 1603 O O . LEU A 1 207 ? -11.725 8.995 21.426 1.00 95.19 207 LEU A O 1
ATOM 1607 N N . ARG A 1 208 ? -9.735 8.740 20.412 1.00 94.31 208 ARG A N 1
ATOM 1608 C CA . ARG A 1 208 ? -9.393 10.164 20.351 1.00 94.31 208 ARG A CA 1
ATOM 1609 C C . ARG A 1 208 ? -10.504 10.986 19.695 1.00 94.31 208 ARG A C 1
ATOM 1611 O O . ARG A 1 208 ? -10.879 12.023 20.233 1.00 94.31 208 ARG A O 1
ATOM 1618 N N . ARG A 1 209 ? -11.087 10.494 18.595 1.00 91.31 209 ARG A N 1
ATOM 1619 C CA . ARG A 1 209 ? -12.216 11.139 17.894 1.00 91.31 209 ARG A CA 1
ATOM 1620 C C . ARG A 1 209 ? -13.486 11.267 18.731 1.00 91.31 209 ARG A C 1
ATOM 1622 O O . ARG A 1 209 ? -14.278 12.167 18.479 1.00 91.31 209 ARG A O 1
ATOM 1629 N N . LYS A 1 210 ? -13.707 10.369 19.695 1.00 92.00 210 LYS A N 1
ATOM 1630 C CA . LYS A 1 210 ? -14.856 10.468 20.608 1.00 92.00 210 LYS A CA 1
ATOM 1631 C C . LYS A 1 210 ? -14.673 11.589 21.628 1.00 92.00 210 LYS A C 1
ATOM 1633 O O . LYS A 1 210 ? -15.651 12.178 22.070 1.00 92.00 210 LYS A O 1
ATOM 1638 N N . ILE A 1 211 ? -13.431 11.854 22.025 1.00 91.69 211 ILE A N 1
ATOM 1639 C CA . ILE A 1 211 ? -13.098 12.819 23.077 1.00 91.69 211 ILE A CA 1
ATOM 1640 C C . ILE A 1 211 ? -12.982 14.216 22.485 1.00 91.69 211 ILE A C 1
ATOM 1642 O O . ILE A 1 211 ? -13.632 15.149 22.966 1.00 91.69 211 ILE A O 1
ATOM 1646 N N . LEU A 1 212 ? -12.170 14.328 21.434 1.00 89.38 212 LEU A N 1
ATOM 1647 C CA . LEU A 1 212 ? -11.903 15.560 20.721 1.00 89.38 212 LEU A CA 1
ATOM 1648 C C . LEU A 1 212 ? -12.796 15.601 19.486 1.00 89.38 212 LEU A C 1
ATOM 1650 O O . LEU A 1 212 ? -12.568 14.812 18.561 1.00 89.38 212 LEU A O 1
ATOM 1654 N N . PRO A 1 213 ? -13.800 16.498 19.437 1.00 75.50 213 PRO A N 1
ATOM 1655 C CA . PRO A 1 213 ? -14.519 16.733 18.200 1.00 75.50 213 PRO A CA 1
ATOM 1656 C C . PRO A 1 213 ? -13.483 17.198 17.180 1.00 75.50 213 PRO A C 1
ATOM 1658 O O . PRO A 1 213 ? -12.859 18.247 17.347 1.00 75.50 213 PRO A O 1
ATOM 1661 N N . LEU A 1 214 ? -13.228 16.368 16.168 1.00 61.53 214 LEU A N 1
ATOM 1662 C CA . LEU A 1 214 ? -12.225 16.673 15.159 1.00 61.53 214 LEU A CA 1
ATOM 1663 C C . LEU A 1 214 ? -12.535 18.045 14.562 1.00 61.53 214 LEU A C 1
ATOM 1665 O O . LEU A 1 214 ? -13.579 18.235 13.931 1.00 61.53 214 LEU A O 1
ATOM 1669 N N . LYS A 1 215 ? -11.611 18.996 14.728 1.00 64.25 215 LYS A N 1
ATOM 1670 C CA . LYS A 1 215 ? -11.618 20.212 13.918 1.00 64.25 215 LYS A CA 1
ATOM 1671 C C . LYS A 1 215 ? -11.572 19.756 12.460 1.00 64.25 215 LYS A C 1
ATOM 1673 O O . LYS A 1 215 ? -10.792 18.869 12.122 1.00 64.25 215 LYS A O 1
ATOM 1678 N N . ALA A 1 216 ? -12.401 20.341 11.596 1.00 59.00 216 ALA A N 1
ATOM 1679 C CA . ALA A 1 216 ? -12.590 19.877 10.216 1.00 59.00 216 ALA A CA 1
ATOM 1680 C C . ALA A 1 216 ? -11.282 19.718 9.403 1.00 59.00 216 ALA A C 1
ATOM 1682 O O . ALA A 1 216 ? -11.266 18.964 8.437 1.00 59.00 216 ALA A O 1
ATOM 1683 N N . LYS A 1 217 ? -10.194 20.391 9.809 1.00 56.94 217 LYS A N 1
ATOM 1684 C CA . LYS A 1 217 ? -8.860 20.317 9.191 1.00 56.94 217 LYS A CA 1
ATOM 1685 C C . LYS A 1 217 ? -7.992 19.129 9.633 1.00 56.94 217 LYS A C 1
ATOM 1687 O O . LYS A 1 217 ? -7.114 18.747 8.875 1.00 56.94 217 LYS A O 1
ATOM 1692 N N . ASP A 1 218 ? -8.244 18.543 10.804 1.00 52.50 218 ASP A N 1
ATOM 1693 C CA . ASP A 1 218 ? -7.418 17.472 11.392 1.00 52.50 218 ASP A CA 1
ATOM 1694 C C . ASP A 1 218 ? -8.082 16.094 11.317 1.00 52.50 218 ASP A C 1
ATOM 1696 O O . ASP A 1 218 ? -7.626 15.157 11.972 1.00 52.50 218 ASP A O 1
ATOM 1700 N N . LYS A 1 219 ? -9.162 15.943 10.533 1.00 52.06 219 LYS A N 1
ATOM 1701 C CA . LYS A 1 219 ? -9.672 14.618 10.164 1.00 52.06 219 LYS A CA 1
ATOM 1702 C C . LYS A 1 219 ? -8.516 13.864 9.498 1.00 52.06 219 LYS A C 1
ATOM 1704 O O . LYS A 1 219 ? -8.141 14.248 8.390 1.00 52.06 219 LYS A O 1
ATOM 1709 N N . PRO A 1 220 ? -7.930 12.829 10.136 1.00 47.09 220 PRO A N 1
ATOM 1710 C CA . PRO A 1 220 ? -7.039 11.957 9.402 1.00 47.09 220 PRO A CA 1
ATOM 1711 C C . PRO A 1 220 ? -7.858 11.393 8.246 1.00 47.09 220 PRO A C 1
ATOM 1713 O O . PRO A 1 220 ? -9.031 11.050 8.424 1.00 47.09 220 PRO A O 1
ATOM 1716 N N . GLU A 1 221 ? -7.241 11.364 7.074 1.00 50.62 221 GLU A N 1
ATOM 1717 C CA . GLU A 1 221 ? -7.710 10.694 5.868 1.00 50.62 221 GLU A CA 1
ATOM 1718 C C . GLU A 1 221 ? -7.797 9.183 6.169 1.00 50.62 221 GLU A C 1
ATOM 1720 O O . GLU A 1 221 ? -6.965 8.381 5.759 1.00 50.62 221 GLU A O 1
ATOM 1725 N N . GLU A 1 222 ? -8.738 8.791 7.032 1.00 44.78 222 GLU A N 1
ATOM 1726 C CA . GLU A 1 222 ? -9.014 7.400 7.333 1.00 44.78 222 GLU A CA 1
ATOM 1727 C C . GLU A 1 222 ? -9.875 6.832 6.215 1.00 44.78 222 GLU A C 1
ATOM 1729 O O . GLU A 1 222 ? -10.966 7.306 5.895 1.00 44.78 222 GLU A O 1
ATOM 1734 N N . VAL A 1 223 ? -9.309 5.783 5.637 1.00 50.66 223 VAL A N 1
ATOM 1735 C CA . VAL A 1 223 ? -9.872 4.839 4.689 1.00 50.66 223 VAL A CA 1
ATOM 1736 C C . VAL A 1 223 ? -11.071 4.124 5.329 1.00 50.66 223 VAL A C 1
ATOM 1738 O O . VAL A 1 223 ? -10.958 2.984 5.749 1.00 50.66 223 VAL A O 1
ATOM 1741 N N . GLU A 1 224 ? -12.218 4.790 5.428 1.00 42.31 224 GLU A N 1
ATOM 1742 C CA . GLU A 1 224 ? -13.545 4.163 5.489 1.00 42.31 224 GLU A CA 1
ATOM 1743 C C . GLU A 1 224 ? -14.600 5.237 5.199 1.00 42.31 224 GLU A C 1
ATOM 1745 O O . GLU A 1 224 ? -14.756 6.205 5.938 1.00 42.31 224 GLU A O 1
ATOM 1750 N N . GLY A 1 225 ? -15.257 5.106 4.045 1.00 39.88 225 GLY A N 1
ATOM 1751 C CA . GLY A 1 225 ? -15.957 6.210 3.378 1.00 39.88 225 GLY A CA 1
ATOM 1752 C C . GLY A 1 225 ? -15.054 6.983 2.419 1.00 39.88 225 GLY A C 1
ATOM 1753 O O . GLY A 1 225 ? -15.134 8.202 2.316 1.00 39.88 225 GLY A O 1
ATOM 1754 N N . ASN A 1 226 ? -14.163 6.272 1.728 1.00 37.38 226 ASN A N 1
ATOM 1755 C CA . ASN A 1 226 ? -13.412 6.805 0.610 1.00 37.38 226 ASN A CA 1
ATOM 1756 C C . ASN A 1 226 ? -14.442 7.154 -0.485 1.00 37.38 226 ASN A C 1
ATOM 1758 O O . ASN A 1 226 ? -14.684 6.357 -1.393 1.00 37.38 226 ASN A O 1
ATOM 1762 N N . GLU A 1 227 ? -14.994 8.372 -0.467 1.00 44.69 227 GLU A N 1
ATOM 1763 C CA . GLU A 1 227 ? -15.079 9.125 -1.715 1.00 44.69 227 GLU A CA 1
ATOM 1764 C C . GLU A 1 227 ? -13.632 9.255 -2.185 1.00 44.69 227 GLU A C 1
ATOM 1766 O O . GLU A 1 227 ? -13.000 10.306 -2.074 1.00 44.69 227 GLU A O 1
ATOM 1771 N N . LYS A 1 228 ? -13.068 8.138 -2.681 1.00 49.25 228 LYS A N 1
ATOM 1772 C CA . LYS A 1 228 ? -11.912 8.172 -3.548 1.00 49.25 228 LYS A CA 1
ATOM 1773 C C . LYS A 1 228 ? -12.343 9.238 -4.519 1.00 49.25 228 LYS A C 1
ATOM 1775 O O . LYS A 1 228 ? -13.356 9.054 -5.200 1.00 49.25 228 LYS A O 1
ATOM 1780 N N . LYS A 1 229 ? -11.628 10.362 -4.563 1.00 54.44 229 LYS A N 1
ATOM 1781 C CA . LYS A 1 229 ? -11.597 11.127 -5.796 1.00 54.44 229 LYS A CA 1
ATOM 1782 C C . LYS A 1 229 ? -11.175 10.078 -6.800 1.00 54.44 229 LYS A C 1
ATOM 1784 O O . LYS A 1 229 ? -10.011 9.685 -6.816 1.00 54.44 229 LYS A O 1
ATOM 1789 N N . LEU A 1 230 ? -12.176 9.503 -7.473 1.00 59.03 230 LEU A N 1
ATOM 1790 C CA . LEU A 1 230 ? -11.986 8.409 -8.398 1.00 59.03 230 LEU A CA 1
ATOM 1791 C C . LEU A 1 230 ? -10.858 8.909 -9.281 1.00 59.03 230 LEU A C 1
ATOM 1793 O O . LEU A 1 230 ? -10.863 10.094 -9.658 1.00 59.03 230 LEU A O 1
ATOM 1797 N N . SER A 1 231 ? -9.840 8.072 -9.483 1.00 75.50 231 SER A N 1
ATOM 1798 C CA . SER A 1 231 ? -8.722 8.492 -10.314 1.00 75.50 231 SER A CA 1
ATOM 1799 C C . SER A 1 231 ? -9.297 9.006 -11.634 1.00 75.50 231 SER A C 1
ATOM 1801 O O . SER A 1 231 ? -10.420 8.642 -12.015 1.00 75.50 231 SER A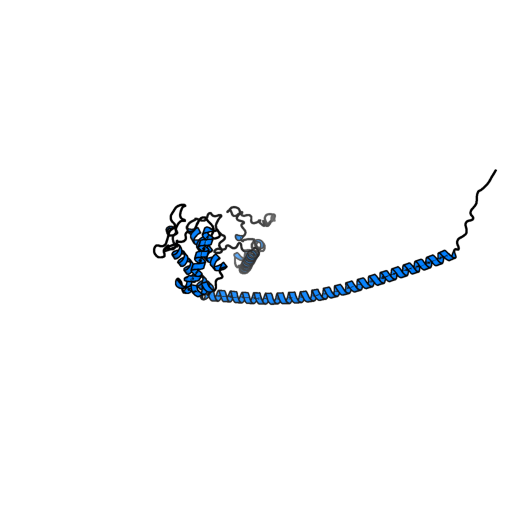 O 1
ATOM 1803 N N . LYS A 1 232 ? -8.584 9.900 -12.317 1.00 76.31 232 LYS A N 1
ATOM 1804 C CA . LYS A 1 232 ? -9.102 10.476 -13.565 1.00 76.31 232 LYS A CA 1
ATOM 1805 C C . LYS A 1 232 ? -9.559 9.367 -14.524 1.00 76.31 232 LYS A C 1
ATOM 1807 O O . LYS A 1 232 ? -10.597 9.504 -15.161 1.00 76.31 232 LYS A O 1
ATOM 1812 N N . GLU A 1 233 ? -8.865 8.233 -14.512 1.00 77.06 233 GLU A N 1
ATOM 1813 C CA . GLU A 1 233 ? -9.175 7.016 -15.259 1.00 77.06 233 GLU A CA 1
ATOM 1814 C C . GLU A 1 233 ? -10.493 6.366 -14.811 1.00 77.06 233 GLU A C 1
ATOM 1816 O O . GLU A 1 233 ? -11.333 6.029 -15.646 1.00 77.06 233 GLU A O 1
ATOM 1821 N N . VAL A 1 234 ? -10.728 6.228 -13.503 1.00 79.12 234 VAL A N 1
ATOM 1822 C CA . VAL A 1 234 ? -11.978 5.652 -12.987 1.00 79.12 234 VAL A CA 1
ATOM 1823 C C . VAL A 1 234 ? -13.167 6.581 -13.259 1.00 79.12 234 VAL A C 1
ATOM 1825 O O . VAL A 1 234 ? -14.221 6.104 -13.682 1.00 79.12 234 VAL A O 1
ATOM 1828 N N . LYS A 1 235 ? -13.000 7.907 -13.127 1.00 80.19 235 LYS A N 1
ATOM 1829 C CA . LYS A 1 235 ? -14.035 8.883 -13.524 1.00 80.19 235 LYS A CA 1
ATOM 1830 C C . LYS A 1 235 ? -14.377 8.763 -15.007 1.00 80.19 235 LYS A C 1
ATOM 1832 O O . LYS A 1 235 ? -15.555 8.663 -15.350 1.00 80.19 235 LYS A O 1
ATOM 1837 N N . GLN A 1 236 ? -13.363 8.691 -15.870 1.00 81.56 236 GLN A N 1
ATOM 1838 C CA . GLN A 1 236 ? -13.546 8.500 -17.311 1.00 81.56 236 GLN A CA 1
ATOM 1839 C C . GLN A 1 236 ? -14.245 7.175 -17.640 1.00 81.56 236 GLN A C 1
ATOM 1841 O O . GLN A 1 236 ? -15.108 7.133 -18.518 1.00 81.56 236 GLN A O 1
ATOM 1846 N N . SER A 1 237 ? -13.917 6.093 -16.929 1.00 84.69 237 SER A N 1
ATOM 1847 C CA . SER A 1 237 ? -14.574 4.794 -17.103 1.00 84.69 237 SER A CA 1
ATOM 1848 C C . SER A 1 237 ? -16.062 4.861 -16.737 1.00 84.69 237 SER A C 1
ATOM 1850 O O . SER A 1 237 ? -16.925 4.501 -17.544 1.00 84.69 237 SER A O 1
ATOM 1852 N N . CYS A 1 238 ? -16.392 5.435 -15.575 1.00 82.56 238 CYS A N 1
ATOM 1853 C CA . CYS A 1 238 ? -17.779 5.648 -15.160 1.00 82.56 238 CYS A CA 1
ATOM 1854 C C . CYS A 1 238 ? -18.552 6.546 -16.144 1.00 82.56 238 CYS A C 1
ATOM 1856 O O . CYS A 1 238 ? -19.712 6.262 -16.449 1.00 82.56 238 CYS A O 1
ATOM 1858 N N . GLN A 1 239 ? -17.921 7.597 -16.682 1.00 83.75 239 GLN A N 1
ATOM 1859 C CA . GLN A 1 239 ? -18.515 8.482 -17.694 1.00 83.75 239 GLN A CA 1
ATOM 1860 C C . GLN A 1 239 ? -18.858 7.734 -18.983 1.00 83.75 239 GLN A C 1
ATOM 1862 O O . GLN A 1 239 ? -19.977 7.864 -19.485 1.00 83.75 239 GLN A O 1
ATOM 1867 N N . LYS A 1 240 ? -17.932 6.909 -19.487 1.00 87.12 240 LYS A N 1
ATOM 1868 C CA . LYS A 1 240 ? -18.171 6.057 -20.659 1.00 87.12 240 LYS A CA 1
ATOM 1869 C C . LYS A 1 240 ? -19.321 5.082 -20.405 1.00 87.12 240 LYS A C 1
ATOM 1871 O O . LYS A 1 240 ? -20.216 4.983 -21.237 1.00 87.12 240 LYS A O 1
ATOM 1876 N N . GLY A 1 241 ? -19.365 4.445 -19.232 1.00 88.62 241 GLY A N 1
ATOM 1877 C CA . GLY A 1 241 ? -20.464 3.555 -18.844 1.00 88.62 241 GLY A CA 1
ATOM 1878 C C . GLY A 1 241 ? -21.828 4.258 -18.824 1.00 88.62 241 GLY A C 1
ATOM 1879 O O . GLY A 1 241 ? -22.778 3.789 -19.457 1.00 88.62 241 GLY A O 1
ATOM 1880 N N . LYS A 1 242 ? -21.920 5.425 -18.164 1.00 87.38 242 LYS A N 1
ATOM 1881 C CA . LYS A 1 242 ? -23.144 6.251 -18.134 1.00 87.38 242 LYS A CA 1
ATOM 1882 C C . LYS A 1 242 ? -23.576 6.651 -19.553 1.00 87.38 242 LYS A C 1
ATOM 1884 O O . LYS A 1 242 ? -24.764 6.569 -19.867 1.00 87.38 242 LYS A O 1
ATOM 1889 N N . LEU A 1 243 ? -22.637 7.042 -20.419 1.00 91.69 243 LEU A N 1
ATOM 1890 C CA . LEU A 1 243 ? -22.918 7.401 -21.811 1.00 91.69 243 LEU A CA 1
ATOM 1891 C C . LEU A 1 243 ? -23.472 6.215 -22.614 1.00 91.69 243 LEU A C 1
ATOM 1893 O O . LEU A 1 243 ? -24.521 6.349 -23.245 1.00 91.69 243 LEU A O 1
ATOM 1897 N N . THR A 1 244 ? -22.837 5.043 -22.535 1.00 91.19 244 THR A N 1
ATOM 1898 C CA . THR A 1 244 ? -23.304 3.821 -23.210 1.00 91.19 244 THR A CA 1
ATOM 1899 C C . THR A 1 244 ? -24.734 3.467 -22.801 1.00 91.19 244 THR A C 1
ATOM 1901 O O . THR A 1 244 ? -25.572 3.150 -23.649 1.00 91.19 244 THR A O 1
ATOM 1904 N N . VAL A 1 245 ? -25.061 3.590 -21.508 1.00 92.44 245 VAL A N 1
ATOM 1905 C CA . VAL A 1 245 ? -26.428 3.367 -21.010 1.00 92.44 245 VAL A CA 1
ATOM 1906 C C . VAL A 1 245 ? -27.417 4.366 -21.615 1.00 92.44 245 VAL A C 1
ATOM 1908 O O . VAL A 1 245 ? -28.513 3.961 -22.005 1.00 92.44 245 VAL A O 1
ATOM 1911 N N . ARG A 1 246 ? -27.051 5.649 -21.725 1.00 91.06 246 ARG A N 1
ATOM 1912 C CA . ARG A 1 246 ? -27.910 6.683 -22.328 1.00 91.06 246 ARG A CA 1
ATOM 1913 C C . ARG A 1 246 ? -28.151 6.434 -23.813 1.00 91.06 246 ARG A C 1
ATOM 1915 O O . ARG A 1 246 ? -29.303 6.481 -24.229 1.00 91.06 246 ARG A O 1
ATOM 1922 N N . ILE A 1 247 ? -27.112 6.109 -24.585 1.00 93.94 247 ILE A N 1
ATOM 1923 C CA . ILE A 1 247 ? -27.237 5.771 -26.014 1.00 93.94 247 ILE A CA 1
ATOM 1924 C C . ILE A 1 247 ? -28.176 4.572 -26.192 1.00 93.94 247 ILE A C 1
ATOM 1926 O O . ILE A 1 247 ? -29.106 4.620 -26.997 1.00 93.94 247 ILE A O 1
ATOM 1930 N N . ARG A 1 248 ? -28.008 3.527 -25.372 1.00 95.50 248 ARG A N 1
ATOM 1931 C CA . ARG A 1 248 ? -28.888 2.351 -25.395 1.00 95.50 248 ARG A CA 1
ATOM 1932 C C . ARG A 1 248 ? -30.339 2.697 -25.053 1.00 95.50 248 ARG A C 1
ATOM 1934 O O . ARG A 1 248 ? -31.246 2.185 -25.701 1.00 95.50 248 ARG A O 1
ATOM 1941 N N . LYS A 1 249 ? -30.575 3.543 -24.041 1.00 94.69 249 LYS A N 1
ATOM 1942 C CA . LYS A 1 249 ? -31.928 4.007 -23.683 1.00 94.69 249 LYS A CA 1
ATOM 1943 C C . LYS A 1 249 ? -32.546 4.834 -24.810 1.00 94.69 249 LYS A C 1
ATOM 1945 O O . LYS A 1 249 ? -33.686 4.579 -25.169 1.00 94.69 249 LYS A O 1
ATOM 1950 N N . ARG A 1 250 ? -31.777 5.744 -25.415 1.00 94.62 250 ARG A N 1
ATOM 1951 C CA . ARG A 1 250 ? -32.201 6.579 -26.548 1.00 94.62 250 ARG A CA 1
ATOM 1952 C C . ARG A 1 250 ? -32.675 5.742 -27.733 1.00 94.62 250 ARG A C 1
ATOM 1954 O O . ARG A 1 250 ? -33.708 6.051 -28.312 1.00 94.62 250 ARG A O 1
ATOM 1961 N N . ALA A 1 251 ? -31.961 4.665 -28.063 1.00 94.88 251 ALA A N 1
ATOM 1962 C CA . ALA A 1 251 ? -32.345 3.764 -29.150 1.00 94.88 251 ALA A CA 1
ATOM 1963 C C . ALA A 1 251 ? -33.732 3.125 -28.932 1.00 94.88 251 ALA A C 1
ATOM 1965 O O . ALA A 1 251 ? -34.474 2.940 -29.897 1.00 94.88 251 ALA A O 1
ATOM 1966 N N . LYS A 1 252 ? -34.100 2.867 -27.669 1.00 96.19 252 LYS A N 1
ATOM 1967 C CA . LYS A 1 252 ? -35.364 2.237 -27.254 1.00 96.19 252 LYS A CA 1
ATOM 1968 C C . LYS A 1 252 ? -36.524 3.212 -27.002 1.00 96.19 252 LYS A C 1
ATOM 1970 O O . LYS A 1 252 ? -37.571 2.770 -26.554 1.00 96.19 252 LYS A O 1
ATOM 1975 N N . LEU A 1 253 ? -36.351 4.517 -27.227 1.00 95.31 253 LEU A N 1
ATOM 1976 C CA . LEU A 1 253 ? -37.449 5.480 -27.063 1.00 95.31 253 LEU A CA 1
ATOM 1977 C C . LEU A 1 253 ? -38.478 5.328 -28.191 1.00 95.31 253 LEU A C 1
ATOM 1979 O O . LEU A 1 253 ? -38.104 5.226 -29.362 1.00 95.31 253 LEU A O 1
ATOM 1983 N N . GLU A 1 254 ? -39.756 5.357 -27.839 1.00 96.94 254 GLU A N 1
ATOM 1984 C CA . GLU A 1 254 ? -40.904 5.223 -28.743 1.00 96.94 254 GLU A CA 1
ATOM 1985 C C . GLU A 1 254 ? -41.948 6.306 -28.409 1.00 96.94 254 GLU A C 1
ATOM 1987 O O . GLU A 1 254 ? -41.829 6.989 -27.390 1.00 96.94 254 GLU A O 1
ATOM 1992 N N . GLY A 1 255 ? -42.940 6.513 -29.281 1.00 96.06 255 GLY A N 1
ATOM 1993 C CA . GLY A 1 255 ? -43.981 7.531 -29.086 1.00 96.06 255 GLY A CA 1
ATOM 1994 C C . GLY A 1 255 ? -43.440 8.967 -29.051 1.00 96.06 255 GLY A C 1
ATOM 1995 O O . GLY A 1 255 ? -42.536 9.322 -29.812 1.00 96.06 255 GLY A O 1
ATOM 1996 N N . ASP A 1 256 ? -43.971 9.791 -28.146 1.00 94.38 256 ASP A N 1
ATOM 1997 C CA . ASP A 1 256 ? -43.632 11.219 -28.018 1.00 94.38 256 ASP A CA 1
ATOM 1998 C C . ASP A 1 256 ? -42.161 11.481 -27.649 1.00 94.38 256 ASP A C 1
ATOM 2000 O O . ASP A 1 256 ? -41.619 12.558 -27.928 1.00 94.38 256 ASP A O 1
ATOM 2004 N N . ASP A 1 257 ? -41.484 10.485 -27.073 1.00 93.25 257 ASP A N 1
ATOM 2005 C CA . ASP A 1 257 ? -40.067 10.552 -26.718 1.00 93.25 257 ASP A CA 1
ATOM 2006 C C . ASP A 1 257 ? -39.139 10.261 -27.907 1.00 93.25 257 ASP A C 1
ATOM 2008 O O . ASP A 1 257 ? -37.937 10.545 -27.850 1.00 93.25 257 ASP A O 1
ATOM 2012 N N . ALA A 1 258 ? -39.666 9.768 -29.034 1.00 95.38 258 ALA A N 1
ATOM 2013 C CA . ALA A 1 258 ? -38.874 9.530 -30.241 1.00 95.38 258 ALA A CA 1
ATOM 2014 C C . ALA A 1 258 ? -38.229 10.819 -30.787 1.00 95.38 258 ALA A C 1
ATOM 2016 O O . ALA A 1 258 ? -37.176 10.755 -31.427 1.00 95.38 258 ALA A O 1
ATOM 2017 N N . LYS A 1 259 ? -38.776 12.003 -30.464 1.00 95.12 259 LYS A N 1
ATOM 2018 C CA . LYS A 1 259 ? -38.171 13.305 -30.802 1.00 95.12 259 LYS A CA 1
ATOM 2019 C C . LYS A 1 259 ? -36.744 13.451 -30.271 1.00 95.12 259 LYS A C 1
ATOM 2021 O O . LYS A 1 259 ? -35.922 14.093 -30.921 1.00 95.12 259 LYS A O 1
ATOM 2026 N N . PHE A 1 260 ? -36.404 12.797 -29.156 1.00 91.94 260 PHE A N 1
ATOM 2027 C CA . PHE A 1 260 ? -35.051 12.821 -28.593 1.00 91.94 260 PHE A CA 1
ATOM 2028 C C . PHE A 1 260 ? -34.034 12.009 -29.411 1.00 91.94 260 PHE A C 1
ATOM 2030 O O . PHE A 1 260 ? -32.834 12.108 -29.159 1.00 91.94 260 PHE A O 1
ATOM 2037 N N . LYS A 1 261 ? -34.461 11.243 -30.426 1.00 95.25 261 LYS A N 1
ATOM 2038 C CA . LYS A 1 261 ? -33.569 10.603 -31.413 1.00 95.25 261 LYS A CA 1
ATOM 2039 C C . LYS A 1 261 ? -33.062 11.574 -32.487 1.00 95.25 261 LYS A C 1
ATOM 2041 O O . LYS A 1 261 ? -32.107 11.247 -33.178 1.00 95.25 261 LYS A O 1
ATOM 2046 N N . GLN A 1 262 ? -33.659 12.761 -32.616 1.00 94.44 262 GLN A N 1
ATOM 2047 C CA . GLN A 1 262 ? -33.259 13.758 -33.615 1.00 94.44 262 GLN A CA 1
ATOM 2048 C C . GLN A 1 262 ? -31.869 14.336 -33.321 1.00 94.44 262 GLN A C 1
ATOM 2050 O O . GLN A 1 262 ? -31.508 14.520 -32.155 1.00 94.44 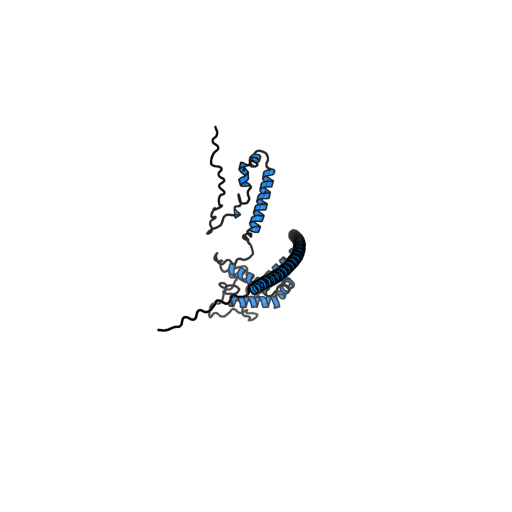262 GLN A O 1
ATOM 2055 N N . SER A 1 263 ? -31.130 14.695 -34.379 1.00 93.06 263 SER A N 1
ATOM 2056 C CA . SER A 1 263 ? -29.734 15.141 -34.259 1.00 93.06 263 SER A CA 1
ATOM 2057 C C . SER A 1 263 ? -29.557 16.406 -33.406 1.00 93.06 263 SER A C 1
ATOM 2059 O O . SER A 1 263 ? -28.571 16.545 -32.686 1.00 93.06 263 SER A O 1
ATOM 2061 N N . ARG A 1 264 ? -30.575 17.277 -33.341 1.00 92.94 264 ARG A N 1
ATOM 2062 C CA . ARG A 1 264 ? -30.572 18.457 -32.454 1.00 92.94 264 ARG A CA 1
ATOM 2063 C C . ARG A 1 264 ? -30.363 18.133 -30.965 1.00 92.94 264 ARG A C 1
ATOM 2065 O O . ARG A 1 264 ? -29.962 19.010 -30.208 1.00 92.94 264 ARG A O 1
ATOM 2072 N N . TYR A 1 265 ? -30.614 16.892 -30.538 1.00 91.69 265 TYR A N 1
ATOM 2073 C CA . TYR A 1 265 ? -30.398 16.433 -29.161 1.00 91.69 265 TYR A CA 1
ATOM 2074 C C . TYR A 1 265 ? -29.092 15.648 -28.964 1.00 91.69 265 TYR A C 1
ATOM 2076 O O . TYR A 1 265 ? -28.800 15.252 -27.836 1.00 91.69 265 TYR A O 1
ATOM 2084 N N . ASP A 1 266 ? -28.280 15.443 -30.010 1.00 90.38 266 ASP A N 1
ATOM 2085 C CA . ASP A 1 266 ? -27.028 14.670 -29.933 1.00 90.38 266 ASP A CA 1
ATOM 2086 C C . ASP A 1 266 ? -26.050 15.247 -28.900 1.00 90.38 266 ASP A C 1
ATOM 2088 O O . ASP A 1 266 ? -25.356 14.493 -28.219 1.00 90.38 266 ASP A O 1
ATOM 2092 N N . GLY A 1 267 ? -26.067 16.569 -28.696 1.00 87.06 267 GLY A N 1
ATOM 2093 C CA . GLY A 1 267 ? -25.233 17.253 -27.704 1.00 87.06 267 GLY A CA 1
ATOM 2094 C C . GLY A 1 267 ? -25.434 16.771 -26.259 1.00 87.06 267 GLY A C 1
ATOM 2095 O O . GLY A 1 267 ? -24.492 16.800 -25.470 1.00 87.06 267 GLY A O 1
ATOM 2096 N N . ALA A 1 268 ? -26.620 16.259 -25.910 1.00 85.81 268 ALA A N 1
ATOM 2097 C CA . ALA A 1 268 ? -26.895 15.697 -24.581 1.00 85.81 268 ALA A CA 1
ATOM 2098 C C . ALA A 1 268 ? -26.287 14.291 -24.377 1.00 85.81 268 ALA A C 1
ATOM 2100 O O . ALA A 1 268 ? -26.192 13.797 -23.247 1.00 85.81 268 ALA A O 1
ATOM 2101 N N . PHE A 1 269 ? -25.855 13.645 -25.465 1.00 89.25 269 PHE A N 1
ATOM 2102 C CA . PHE A 1 269 ? -25.272 12.303 -25.500 1.00 89.25 269 PHE A CA 1
ATOM 2103 C C . PHE A 1 269 ? -23.775 12.345 -25.846 1.00 89.25 269 PHE A C 1
ATOM 2105 O O . PHE A 1 269 ? -23.260 11.458 -26.520 1.00 89.25 269 PHE A O 1
ATOM 2112 N N . ILE A 1 270 ? -23.061 13.364 -25.362 1.00 87.19 270 ILE A N 1
ATOM 2113 C CA . ILE A 1 270 ? -21.595 13.448 -25.412 1.00 87.19 270 ILE A CA 1
ATOM 2114 C C . ILE A 1 270 ? -21.040 13.151 -24.012 1.00 87.19 270 ILE A C 1
ATOM 2116 O O . ILE A 1 270 ? -21.691 13.419 -22.994 1.00 87.19 270 ILE A O 1
ATOM 2120 N N . ALA A 1 271 ? -19.839 12.569 -23.938 1.00 77.00 271 ALA A N 1
ATOM 2121 C CA . ALA A 1 271 ? -19.134 12.412 -22.669 1.00 77.00 271 ALA A CA 1
ATOM 2122 C C . ALA A 1 271 ? -19.032 13.781 -21.961 1.00 77.00 271 ALA A C 1
ATOM 2124 O O . ALA A 1 271 ? -18.703 14.780 -22.591 1.00 77.00 271 ALA A O 1
ATOM 2125 N N . ASN A 1 272 ? -19.342 13.818 -20.662 1.00 75.44 272 ASN A N 1
ATOM 2126 C CA . ASN A 1 272 ? -19.298 14.998 -19.776 1.00 75.44 272 ASN A CA 1
ATOM 2127 C C . ASN A 1 272 ? -20.472 15.990 -19.863 1.00 75.44 272 ASN A C 1
ATOM 2129 O O . ASN A 1 272 ? -20.563 16.869 -19.013 1.00 75.44 272 ASN A O 1
ATOM 2133 N N . ALA A 1 273 ? -21.424 15.830 -20.790 1.00 73.56 273 ALA A N 1
ATOM 2134 C CA . ALA A 1 273 ? -22.516 16.801 -20.959 1.00 73.56 273 ALA A CA 1
ATOM 2135 C C . ALA A 1 273 ? -23.507 16.875 -19.775 1.00 73.56 273 ALA A C 1
ATOM 2137 O O . ALA A 1 273 ? -24.185 17.883 -19.613 1.00 73.56 273 ALA A O 1
ATOM 2138 N N . MET A 1 274 ? -23.609 15.826 -18.944 1.00 63.56 274 MET A N 1
ATOM 2139 C CA . MET A 1 274 ? -24.556 15.775 -17.813 1.00 63.56 274 MET A CA 1
ATOM 2140 C C . MET A 1 274 ? -24.027 14.947 -16.633 1.00 63.56 274 MET A C 1
ATOM 2142 O O . MET A 1 274 ? -24.659 13.966 -16.232 1.00 63.56 274 MET A O 1
ATOM 2146 N N . SER A 1 275 ? -22.827 15.241 -16.137 1.00 63.44 275 SER A N 1
ATOM 2147 C CA . SER A 1 275 ? -22.332 14.635 -14.895 1.00 63.44 275 SER A CA 1
ATOM 2148 C C . SER A 1 275 ? -22.188 15.731 -13.846 1.00 63.44 275 SER A C 1
ATOM 2150 O O . SER A 1 275 ? -21.306 16.569 -13.977 1.00 63.44 275 SER A O 1
ATOM 2152 N N . GLU A 1 276 ? -23.036 15.724 -12.812 1.00 58.53 276 GLU A N 1
ATOM 2153 C CA . GLU A 1 276 ? -22.884 16.615 -11.642 1.00 58.53 276 GLU A CA 1
ATOM 2154 C C . GLU A 1 276 ? -21.541 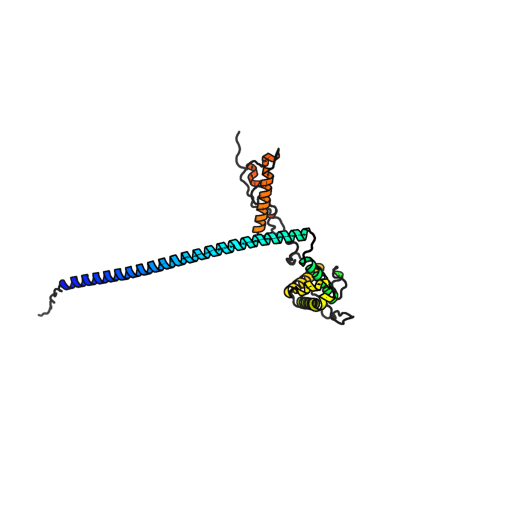16.406 -10.919 1.00 58.53 276 GLU A C 1
ATOM 2156 O O . GLU A 1 276 ? -21.066 17.293 -10.217 1.00 58.53 276 GLU A O 1
ATOM 2161 N N . ASP A 1 277 ? -20.894 15.258 -11.148 1.00 59.41 277 ASP A N 1
ATOM 2162 C CA . ASP A 1 277 ? -19.591 14.874 -10.583 1.00 59.41 277 ASP A CA 1
ATOM 2163 C C . ASP A 1 277 ? -18.404 15.766 -11.043 1.00 59.41 277 ASP A C 1
ATOM 2165 O O . ASP A 1 277 ? -17.270 15.556 -10.600 1.00 59.41 277 ASP A O 1
ATOM 2169 N N . GLU A 1 278 ? -18.643 16.721 -11.950 1.00 55.56 278 GLU A N 1
ATOM 2170 C CA . GLU A 1 278 ? -17.653 17.655 -12.519 1.00 55.56 278 GLU A CA 1
ATOM 2171 C C . GLU A 1 278 ? -17.676 19.051 -11.865 1.00 55.56 278 GLU A C 1
ATOM 2173 O O . GLU A 1 278 ? -16.856 19.900 -12.215 1.00 55.56 278 GLU A O 1
ATOM 2178 N N . ASP A 1 279 ? -18.576 19.319 -10.910 1.00 60.41 279 ASP A N 1
ATOM 2179 C CA . ASP A 1 279 ? -18.530 20.584 -10.174 1.00 60.41 279 ASP A CA 1
ATOM 2180 C C . ASP A 1 279 ? -17.292 20.615 -9.270 1.00 60.41 279 ASP A C 1
ATOM 2182 O O . ASP A 1 279 ? -17.233 19.975 -8.217 1.00 60.41 279 ASP A O 1
ATOM 2186 N N . GLU A 1 280 ? -16.291 21.407 -9.655 1.00 57.25 280 GLU A N 1
ATOM 2187 C CA . GLU A 1 280 ? -15.198 21.736 -8.750 1.00 57.25 280 GLU A CA 1
ATOM 2188 C C . GLU A 1 280 ? -15.776 22.475 -7.538 1.00 57.25 280 GLU A C 1
ATOM 2190 O O . GLU A 1 280 ? -16.330 23.577 -7.652 1.00 57.25 280 GLU A O 1
ATOM 2195 N N . ILE A 1 281 ? -15.653 21.855 -6.363 1.00 60.50 281 ILE A N 1
ATOM 2196 C CA . ILE A 1 281 ? -15.946 22.498 -5.087 1.00 60.50 281 ILE A CA 1
ATOM 2197 C C . ILE A 1 281 ? -14.730 23.350 -4.732 1.00 60.50 281 ILE A C 1
ATOM 2199 O O . ILE A 1 281 ? -13.732 22.849 -4.211 1.00 60.50 281 ILE A O 1
ATOM 2203 N N . VAL A 1 282 ? -14.817 24.649 -5.003 1.00 67.06 282 VAL A N 1
ATOM 2204 C CA . VAL A 1 282 ? -13.824 25.626 -4.550 1.00 67.06 282 VAL A CA 1
ATOM 2205 C C . VAL A 1 282 ? -14.416 26.342 -3.342 1.00 67.06 282 VAL A C 1
ATOM 2207 O O . VAL A 1 282 ? -15.502 26.913 -3.415 1.00 67.06 282 VAL A O 1
ATOM 2210 N N . ASN A 1 283 ? -13.725 26.280 -2.201 1.00 65.88 283 ASN A N 1
ATOM 2211 C CA . ASN A 1 283 ? -14.153 26.900 -0.939 1.00 65.88 283 ASN A CA 1
ATOM 2212 C C . ASN A 1 283 ? -15.557 26.472 -0.461 1.00 65.88 283 ASN A C 1
ATOM 2214 O O . ASN A 1 283 ? -16.332 27.291 0.029 1.00 65.88 283 ASN A O 1
ATOM 2218 N N . GLY A 1 284 ? -15.908 25.192 -0.620 1.00 65.25 284 GLY A N 1
ATOM 2219 C CA . GLY A 1 284 ? -17.186 24.648 -0.138 1.00 65.25 284 GLY A CA 1
ATOM 2220 C C . GLY A 1 284 ? -18.414 25.061 -0.957 1.00 65.25 284 GLY A C 1
ATOM 2221 O O . GLY A 1 284 ? -19.532 24.724 -0.579 1.00 65.25 284 GLY A O 1
ATOM 2222 N N . LYS A 1 285 ? -18.228 25.758 -2.084 1.00 55.84 285 LYS A N 1
ATOM 2223 C CA . LYS A 1 285 ? -19.296 26.087 -3.032 1.00 55.84 285 LYS A CA 1
ATOM 2224 C C . LYS A 1 285 ? -19.021 25.397 -4.365 1.00 55.84 285 LYS A C 1
ATOM 2226 O O . LYS A 1 285 ? -17.894 25.424 -4.860 1.00 55.84 285 LYS A O 1
ATOM 2231 N N . LYS A 1 286 ? -20.057 24.785 -4.946 1.00 60.06 286 LYS A N 1
ATOM 2232 C CA . LYS A 1 286 ? -20.020 24.303 -6.332 1.00 60.06 286 LYS A CA 1
ATOM 2233 C C . LYS A 1 286 ? -19.759 25.513 -7.221 1.00 60.06 286 LYS A C 1
ATOM 2235 O O . LYS A 1 286 ? -20.540 26.462 -7.211 1.00 60.06 286 LYS A O 1
ATOM 2240 N N . THR A 1 287 ? -18.640 25.521 -7.937 1.00 62.47 287 THR A N 1
ATOM 2241 C CA . THR A 1 287 ? -18.281 26.678 -8.769 1.00 62.47 287 THR A CA 1
ATOM 2242 C C . THR A 1 287 ? -19.201 26.848 -9.972 1.00 62.47 287 THR A C 1
ATOM 2244 O O . THR A 1 287 ? -19.187 27.917 -10.580 1.00 62.47 287 THR A O 1
ATOM 2247 N N . GLY A 1 288 ? -19.981 25.820 -10.339 1.00 54.16 288 GLY A N 1
ATOM 2248 C CA . GLY A 1 288 ? -20.883 25.838 -11.494 1.00 54.16 288 GLY A CA 1
ATOM 2249 C C . GLY A 1 288 ? -20.162 26.095 -12.821 1.00 54.16 288 GLY A C 1
ATOM 2250 O O . GLY A 1 288 ? -20.801 26.307 -13.852 1.00 54.16 288 GLY A O 1
ATOM 2251 N N . LYS A 1 289 ? -18.823 26.092 -12.811 1.00 49.72 289 LYS A N 1
ATOM 2252 C CA . LYS A 1 289 ? -17.975 26.232 -13.986 1.00 49.72 289 LYS A CA 1
ATOM 2253 C C . LYS A 1 289 ? -17.821 24.860 -14.629 1.00 49.72 289 LYS A C 1
ATOM 2255 O O . LYS A 1 289 ? -16.705 24.395 -14.839 1.00 49.72 289 LYS A O 1
ATOM 2260 N N . SER A 1 290 ? -18.931 24.245 -15.042 1.00 49.06 290 SER A N 1
ATOM 2261 C CA . SER A 1 290 ? -18.809 23.475 -16.273 1.00 49.06 290 SER A CA 1
ATOM 2262 C C . SER A 1 290 ? -18.368 24.508 -17.309 1.00 49.06 290 SER A C 1
ATOM 2264 O O . SER A 1 290 ? -18.980 25.577 -17.437 1.00 49.06 290 SER A O 1
ATOM 2266 N N . LYS A 1 291 ? -17.224 24.293 -17.966 1.00 51.97 291 LYS A N 1
ATOM 2267 C CA . LYS A 1 291 ? -16.923 25.034 -19.191 1.00 51.97 291 LYS A CA 1
ATOM 2268 C C . LYS A 1 291 ? -18.082 24.701 -20.114 1.00 51.97 291 LYS A C 1
ATOM 2270 O O . LYS A 1 291 ? -18.076 23.639 -20.727 1.00 51.97 291 LYS A O 1
ATOM 2275 N N . ARG A 1 292 ? -19.120 25.543 -20.112 1.00 46.44 292 ARG A N 1
ATOM 2276 C CA . ARG A 1 292 ? -20.283 25.371 -20.966 1.00 46.44 292 ARG A CA 1
ATOM 2277 C C . ARG A 1 292 ? -19.719 25.279 -22.369 1.00 46.44 292 ARG A C 1
ATOM 2279 O O . ARG A 1 292 ? -19.262 26.275 -22.922 1.00 46.44 292 ARG A O 1
ATOM 2286 N N . CYS A 1 293 ? -19.776 24.093 -22.951 1.00 44.44 293 CYS A N 1
ATOM 2287 C CA . CYS A 1 293 ? -19.970 23.950 -24.375 1.00 44.44 293 CYS A CA 1
ATOM 2288 C C . CYS A 1 293 ? -21.345 24.571 -24.662 1.00 44.44 293 CYS A C 1
ATOM 2290 O O . CYS A 1 293 ? -22.348 23.879 -24.806 1.00 44.44 293 CYS A O 1
ATOM 2292 N N . MET A 1 294 ? -21.412 25.909 -24.641 1.00 41.72 294 MET A N 1
ATOM 2293 C CA . MET A 1 294 ? -22.488 26.643 -25.280 1.00 41.72 294 MET A CA 1
ATOM 2294 C C . MET A 1 294 ? -22.347 26.331 -26.758 1.00 41.72 294 MET A C 1
ATOM 2296 O O . MET A 1 294 ? -21.522 26.891 -27.471 1.00 41.72 294 MET A O 1
ATOM 2300 N N . ASN A 1 295 ? -23.110 25.333 -27.172 1.00 50.59 295 ASN A N 1
ATOM 2301 C CA . ASN A 1 295 ? -23.332 25.018 -28.560 1.00 50.59 295 ASN A CA 1
ATOM 2302 C C . ASN A 1 295 ? -24.011 26.256 -29.195 1.00 50.59 295 ASN A C 1
ATOM 2304 O O . ASN A 1 295 ? -24.984 26.744 -28.617 1.00 50.59 295 ASN A O 1
ATOM 2308 N N . PRO A 1 296 ? -23.529 26.785 -30.334 1.00 48.53 296 PRO A N 1
ATOM 2309 C CA . PRO A 1 296 ? -23.929 28.085 -30.899 1.00 48.53 296 PRO A CA 1
ATOM 2310 C C . PRO A 1 296 ? -25.342 28.118 -31.522 1.00 48.53 296 PRO A C 1
ATOM 2312 O O . PRO A 1 296 ? -25.610 28.888 -32.434 1.00 48.53 296 PRO A O 1
ATOM 2315 N N . TRP A 1 297 ? -26.287 27.324 -31.021 1.00 54.22 297 TRP A N 1
ATOM 2316 C CA . TRP A 1 297 ? -27.637 27.159 -31.581 1.00 54.22 297 TRP A CA 1
ATOM 2317 C C . TRP A 1 297 ? -28.600 28.333 -31.314 1.00 54.22 297 TRP A C 1
ATOM 2319 O O . TRP A 1 297 ? -29.814 28.161 -31.336 1.00 54.22 297 TRP A O 1
ATOM 2329 N N . ILE A 1 298 ? -28.077 29.539 -31.095 1.00 50.16 298 ILE A N 1
ATOM 2330 C CA . ILE A 1 298 ? -28.860 30.781 -31.098 1.00 50.16 298 ILE A CA 1
ATOM 2331 C C . ILE A 1 298 ? -28.196 31.756 -32.076 1.00 50.16 298 ILE A C 1
ATOM 2333 O O . ILE A 1 298 ? -27.719 32.818 -31.698 1.00 50.16 298 ILE A O 1
ATOM 2337 N N . ALA A 1 299 ? -28.105 31.365 -33.343 1.00 48.44 299 ALA A N 1
ATOM 2338 C CA . ALA A 1 299 ? -27.872 32.299 -34.436 1.00 48.44 299 ALA A CA 1
ATOM 2339 C C . ALA A 1 299 ? -28.402 31.691 -35.740 1.00 48.44 299 ALA A C 1
ATOM 2341 O O . ALA A 1 299 ? -27.734 30.881 -36.370 1.00 48.44 299 ALA A O 1
ATOM 2342 N N . GLY A 1 300 ? -29.613 32.093 -36.132 1.00 51.69 300 GLY A N 1
ATOM 2343 C CA . GLY A 1 300 ? -30.049 32.032 -37.528 1.00 51.69 300 GLY A CA 1
ATOM 2344 C C . GLY A 1 300 ? -30.794 30.771 -37.960 1.00 51.69 300 GLY A C 1
ATOM 2345 O O . GLY A 1 300 ? -30.244 29.929 -38.653 1.00 51.69 300 GLY A O 1
ATOM 2346 N N . THR A 1 301 ? -32.088 30.704 -37.656 1.00 45.22 301 THR A N 1
ATOM 2347 C CA . THR A 1 301 ? -33.077 30.224 -38.638 1.00 45.22 301 THR A CA 1
ATOM 2348 C C . THR A 1 301 ? -34.251 31.195 -38.614 1.00 45.22 301 THR A C 1
ATOM 2350 O O . THR A 1 301 ? -35.243 31.005 -37.920 1.00 45.22 301 THR A O 1
ATOM 2353 N N . SER A 1 302 ? -34.077 32.311 -39.316 1.00 51.38 302 SER A N 1
ATOM 2354 C CA . SER A 1 302 ? -35.196 33.059 -39.873 1.00 51.38 302 SER A CA 1
ATOM 2355 C C . SER A 1 302 ? -35.281 32.655 -41.336 1.00 51.38 302 SER A C 1
ATOM 2357 O O . SER A 1 302 ? -34.455 33.099 -42.131 1.00 51.38 302 SER A O 1
ATOM 2359 N N . GLU A 1 303 ? -36.249 31.824 -41.682 1.00 45.59 303 GLU A N 1
ATOM 2360 C CA . GLU A 1 303 ? -36.781 31.812 -43.040 1.00 45.59 303 GLU A CA 1
ATOM 2361 C C . GLU A 1 303 ? -38.308 31.943 -42.961 1.00 45.59 303 GLU A C 1
ATOM 2363 O O . GLU A 1 303 ? -38.893 31.465 -41.982 1.00 45.59 303 GLU A O 1
ATOM 2368 N N . PRO A 1 304 ? -38.916 32.680 -43.909 1.00 58.69 304 PRO A N 1
ATOM 2369 C CA . PRO A 1 304 ? -40.357 32.908 -43.986 1.00 58.69 304 PRO A CA 1
ATOM 2370 C C . PRO A 1 304 ? -41.155 31.648 -44.344 1.00 58.69 304 PRO A C 1
ATOM 2372 O O . PRO A 1 304 ? -40.616 30.776 -45.062 1.00 58.69 304 PRO A O 1
#

Foldseek 3Di:
DDDDDDPDDPDDDDPVVVVVVVVVVVVVVVVVVVVVVVVVVVVVVVVVVVVVVVVVVVVVVVVVVVVVVVVVVVVVVVVVVVVVVVVVCVVVVNPDPVNLLVVLLLVLLQVLLCVLQVFPHLPALVRQDADDDPPDDFDADPPPRHGGQHDPLVDACPDDNNVVVLVVSLVCCLPCSCVVRVSNPVSNVPDDSVVSSVSSRVVSVVSSCNNDVDDPVPPPPDPDPPPPVQPPVRVQVVLVVVLVVVVVVLVPDDDPSVVCVDPVNVCCSDRPNDDPSPQPCDPNDRPPPPVPPPPVVPDDDDDD

Radius of gyration: 43.27 Å; chains: 1; bounding box: 130×71×111 Å